Protein AF-A0A7X8MA94-F1 (afdb_monomer_lite)

Structure (mmCIF, N/CA/C/O backbone):
data_AF-A0A7X8MA94-F1
#
_entry.id   AF-A0A7X8MA94-F1
#
loop_
_atom_site.group_PDB
_atom_site.id
_atom_site.type_symbol
_atom_site.label_atom_id
_atom_site.label_alt_id
_atom_site.label_comp_id
_atom_site.label_asym_id
_atom_site.label_entity_id
_atom_site.label_seq_id
_atom_site.pdbx_PDB_ins_code
_atom_site.Cartn_x
_atom_site.Cartn_y
_atom_site.Cartn_z
_atom_site.occupancy
_atom_site.B_iso_or_equiv
_atom_site.auth_seq_id
_atom_site.auth_comp_id
_atom_site.auth_asym_id
_atom_site.auth_atom_id
_atom_site.pdbx_PDB_model_num
ATOM 1 N N . MET A 1 1 ? -29.980 15.692 4.420 1.00 57.69 1 MET A N 1
ATOM 2 C CA . MET A 1 1 ? -30.121 14.420 3.680 1.00 57.69 1 MET A CA 1
ATOM 3 C C . MET A 1 1 ? -29.391 13.350 4.467 1.00 57.69 1 MET A C 1
ATOM 5 O O . MET A 1 1 ? -28.272 13.619 4.882 1.00 57.69 1 MET A O 1
ATOM 9 N N . SER A 1 2 ? -30.021 12.203 4.713 1.00 77.69 2 SER A N 1
ATOM 10 C CA . SER A 1 2 ? -29.388 11.013 5.293 1.00 77.69 2 SER A CA 1
ATOM 11 C C . SER A 1 2 ? -29.385 9.894 4.249 1.00 77.69 2 SER A C 1
ATOM 13 O O . SER A 1 2 ? -30.337 9.773 3.478 1.00 77.69 2 SER A O 1
ATOM 15 N N . PHE A 1 3 ? -28.311 9.104 4.210 1.00 84.31 3 PHE A N 1
ATOM 16 C CA . PHE A 1 3 ? -28.139 7.976 3.290 1.00 84.31 3 PHE A CA 1
ATOM 17 C C . 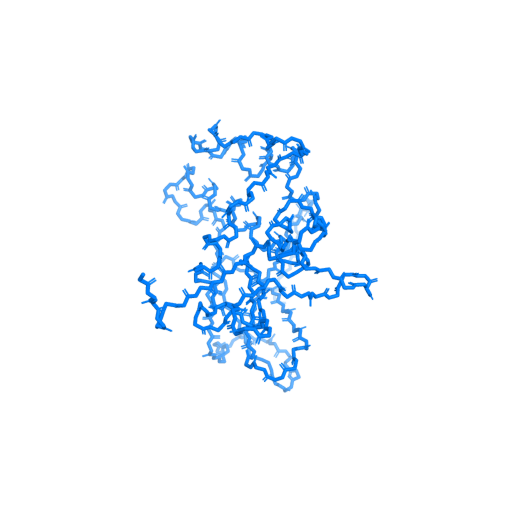PHE A 1 3 ? -27.937 6.694 4.113 1.00 84.31 3 PHE A C 1
ATOM 19 O O . PHE A 1 3 ? -26.799 6.288 4.323 1.00 84.31 3 PHE A O 1
ATOM 26 N N . PRO A 1 4 ? -29.014 6.091 4.646 1.00 77.81 4 PRO A N 1
ATOM 27 C CA . PRO A 1 4 ? -28.909 4.986 5.606 1.00 77.81 4 PRO A CA 1
ATOM 28 C C . PRO A 1 4 ? -28.297 3.709 5.013 1.00 77.81 4 PRO A C 1
ATOM 30 O O . PRO A 1 4 ? -27.685 2.940 5.741 1.00 77.81 4 PRO A O 1
ATOM 33 N N . GLU A 1 5 ? -28.405 3.522 3.697 1.00 83.00 5 GLU A N 1
ATOM 34 C CA . GLU A 1 5 ? -27.824 2.381 2.975 1.00 83.00 5 GLU A CA 1
ATOM 35 C C . GLU A 1 5 ? -26.391 2.651 2.478 1.00 83.00 5 GLU A C 1
ATOM 37 O O . GLU A 1 5 ? -25.783 1.792 1.839 1.00 83.00 5 GLU A O 1
ATOM 42 N N . LEU A 1 6 ? -25.844 3.857 2.701 1.00 82.75 6 LEU A N 1
ATOM 43 C CA . LEU A 1 6 ? -24.497 4.178 2.238 1.00 82.75 6 LEU A CA 1
ATOM 44 C C . LEU A 1 6 ? -23.468 3.464 3.110 1.00 82.75 6 LEU A C 1
ATOM 46 O O . LEU A 1 6 ? -23.237 3.818 4.265 1.00 82.75 6 LEU A O 1
ATOM 50 N N . PHE A 1 7 ? -22.794 2.503 2.498 1.00 79.81 7 PHE A N 1
ATOM 51 C CA . PHE A 1 7 ? -21.607 1.896 3.058 1.00 79.81 7 PHE A CA 1
ATOM 52 C C . PHE A 1 7 ? -20.440 2.890 3.048 1.00 79.81 7 PHE A C 1
ATOM 54 O O . PHE A 1 7 ? -20.063 3.411 1.996 1.00 79.81 7 PHE A O 1
ATOM 61 N N . TYR A 1 8 ? -19.871 3.157 4.223 1.00 84.19 8 TYR A N 1
ATOM 62 C CA . TYR A 1 8 ? -18.790 4.121 4.392 1.00 84.19 8 TYR A CA 1
ATOM 63 C C . TYR A 1 8 ? -17.716 3.584 5.340 1.00 84.19 8 TYR A C 1
ATOM 65 O O . TYR A 1 8 ? -18.006 3.184 6.469 1.00 84.19 8 TYR A O 1
ATOM 73 N N . SER A 1 9 ? -16.472 3.608 4.864 1.00 82.62 9 SER A N 1
ATOM 74 C CA . SER A 1 9 ? -15.265 3.283 5.623 1.00 82.62 9 SER A CA 1
ATOM 75 C C . SER A 1 9 ? -14.364 4.508 5.702 1.00 82.62 9 SER A C 1
ATOM 77 O O . SER A 1 9 ? -14.040 5.107 4.672 1.00 82.62 9 SER A O 1
ATOM 79 N N . TYR A 1 10 ? -13.922 4.853 6.907 1.00 84.94 10 TYR A N 1
ATOM 80 C CA . TYR A 1 10 ? -13.071 6.008 7.150 1.00 84.94 10 TYR A CA 1
ATOM 81 C C . TYR A 1 10 ? -11.739 5.594 7.765 1.00 84.94 10 TYR A C 1
ATOM 83 O O . TYR A 1 10 ? -11.666 5.225 8.935 1.00 84.94 10 TYR A O 1
ATOM 91 N N . ALA A 1 11 ? -10.680 5.694 6.961 1.00 79.31 11 ALA A N 1
ATOM 92 C CA . ALA A 1 11 ? -9.310 5.615 7.444 1.00 79.31 11 ALA A CA 1
ATOM 93 C C . ALA A 1 11 ? -8.868 6.999 7.946 1.00 79.31 11 ALA A C 1
ATOM 95 O O . ALA A 1 11 ? -8.826 7.967 7.185 1.00 79.31 11 ALA A O 1
ATOM 96 N N . GLY A 1 12 ? -8.512 7.094 9.221 1.00 78.94 12 GLY A N 1
ATOM 97 C CA . GLY A 1 12 ? -8.218 8.336 9.930 1.00 78.94 12 GLY A CA 1
ATOM 98 C C . GLY A 1 12 ? -9.301 8.779 10.916 1.00 78.94 12 GLY A C 1
ATOM 99 O O . GLY A 1 12 ? -9.394 9.978 11.190 1.00 78.94 12 GLY A O 1
ATOM 100 N N . SER A 1 13 ? -10.099 7.850 11.451 1.00 72.38 13 SER A N 1
ATOM 101 C CA . SER A 1 13 ? -11.156 8.133 12.444 1.00 72.38 13 SER A CA 1
ATOM 102 C C . SER A 1 13 ? -10.630 8.771 13.730 1.00 72.38 13 SER A C 1
ATOM 104 O O . SER A 1 13 ? -11.304 9.573 14.376 1.00 72.38 13 SER A O 1
ATOM 106 N N . CYS A 1 14 ? -9.392 8.450 14.087 1.00 71.50 14 CYS A N 1
ATOM 107 C CA . CYS A 1 14 ? -8.730 8.967 15.263 1.00 71.50 14 CYS A CA 1
ATOM 108 C C . CYS A 1 14 ? -8.117 10.358 15.011 1.00 71.50 14 CYS A C 1
ATOM 110 O O . CYS A 1 14 ? -7.528 10.651 13.964 1.00 71.50 14 CYS A O 1
ATOM 112 N N . SER A 1 15 ? -8.125 11.204 16.041 1.00 73.38 15 SER A N 1
ATOM 113 C CA . SER A 1 15 ? -7.427 12.500 16.024 1.00 73.38 15 SER A CA 1
ATOM 114 C C . SER A 1 15 ? -5.897 12.370 16.068 1.00 73.38 15 SER A C 1
ATOM 116 O O . SER A 1 15 ? -5.176 13.339 15.819 1.00 73.38 15 SER A O 1
ATOM 118 N N . HIS A 1 16 ? -5.384 11.178 16.386 1.00 76.62 16 HIS A N 1
ATOM 119 C CA . HIS A 1 16 ? -3.962 10.926 16.572 1.00 76.62 16 HIS A CA 1
ATOM 120 C C . HIS A 1 16 ? -3.316 10.340 15.321 1.00 76.62 16 HIS A C 1
ATOM 122 O O . HIS A 1 16 ? -3.708 9.315 14.781 1.00 76.62 16 HIS A O 1
ATOM 128 N N . ARG A 1 17 ? -2.220 10.972 14.905 1.00 74.56 17 ARG A N 1
ATOM 129 C CA . ARG A 1 17 ? -1.398 10.596 13.746 1.00 74.56 17 ARG A CA 1
ATOM 130 C C . ARG A 1 17 ? -0.878 9.152 13.746 1.00 74.56 17 ARG A C 1
ATOM 132 O O . ARG A 1 17 ? -0.424 8.700 12.693 1.00 74.56 17 ARG A O 1
ATOM 139 N N . SER A 1 18 ? -0.838 8.497 14.902 1.00 71.81 18 SER A N 1
ATOM 140 C CA . SER A 1 18 ? -0.394 7.112 15.074 1.00 71.81 18 SER A CA 1
ATOM 141 C C . SER A 1 18 ? -1.442 6.098 14.633 1.00 71.81 18 SER A C 1
ATOM 143 O O . SER A 1 18 ? -1.053 5.063 14.113 1.00 71.81 18 SER A O 1
ATOM 145 N N . CYS A 1 19 ? -2.726 6.432 14.759 1.00 78.81 19 CYS A N 1
ATOM 146 C CA . CYS A 1 19 ? -3.824 5.477 14.634 1.00 78.81 19 CYS A CA 1
ATOM 147 C C . CYS A 1 19 ? -4.536 5.547 13.264 1.00 78.81 19 CYS A C 1
ATOM 149 O O . CYS A 1 19 ? -5.609 4.994 13.076 1.00 78.81 19 CYS A O 1
ATOM 151 N N . GLN A 1 20 ? -3.932 6.231 12.283 1.00 91.12 20 GLN A N 1
ATOM 152 C CA . GLN A 1 20 ? -4.460 6.324 10.919 1.00 91.12 20 GLN A CA 1
ATOM 153 C C . GLN A 1 20 ? -3.832 5.225 10.051 1.00 91.12 20 GLN A C 1
ATOM 155 O O . GLN A 1 20 ? -2.656 5.338 9.672 1.00 91.12 20 GLN A O 1
ATOM 160 N N . SER A 1 21 ? -4.598 4.180 9.729 1.00 93.94 21 SER A N 1
ATOM 161 C CA . SER A 1 21 ? -4.102 2.964 9.067 1.00 93.94 21 SER A CA 1
ATOM 162 C C . SER A 1 21 ? -3.414 3.258 7.738 1.00 93.94 21 SER A C 1
ATOM 164 O O . SER A 1 21 ? -2.332 2.722 7.499 1.00 93.94 21 SER A O 1
ATOM 166 N N . PHE A 1 22 ? -3.950 4.178 6.918 1.00 94.44 22 PHE A N 1
ATOM 167 C CA . PHE A 1 22 ? -3.410 4.538 5.593 1.00 94.44 22 PHE A CA 1
ATOM 168 C C . PHE A 1 22 ? -1.927 4.930 5.629 1.00 94.44 22 PHE A C 1
ATOM 170 O O . PHE A 1 22 ? -1.187 4.773 4.658 1.00 94.44 22 PHE A O 1
ATOM 177 N N . ARG A 1 23 ? -1.449 5.415 6.779 1.00 94.31 23 ARG A N 1
ATOM 178 C CA . ARG A 1 23 ? -0.041 5.760 6.975 1.00 94.31 23 ARG A CA 1
ATOM 179 C C . ARG A 1 23 ? 0.868 4.542 6.990 1.00 94.31 23 ARG A C 1
ATOM 181 O O . ARG A 1 23 ? 2.060 4.703 6.755 1.00 94.31 23 ARG A O 1
ATOM 188 N N . GLY A 1 24 ? 0.329 3.348 7.211 1.00 94.75 24 GLY A N 1
ATOM 189 C CA . GLY A 1 24 ? 0.994 2.067 6.995 1.00 94.75 24 GLY A CA 1
ATOM 190 C C . GLY A 1 24 ? 1.485 1.878 5.567 1.00 94.75 24 GLY A C 1
ATOM 191 O O . GLY A 1 24 ? 2.454 1.151 5.364 1.00 94.75 24 GLY A O 1
ATOM 192 N N . GLN A 1 25 ? 0.935 2.613 4.593 1.00 95.25 25 GLN A N 1
ATOM 193 C CA . GLN A 1 25 ? 1.491 2.656 3.244 1.00 95.25 25 GLN A CA 1
ATOM 194 C C . GLN A 1 25 ? 2.914 3.210 3.226 1.00 95.25 25 GLN A C 1
ATOM 196 O O . GLN A 1 25 ? 3.703 2.770 2.404 1.00 95.25 25 GLN A O 1
ATOM 201 N N . TYR A 1 26 ? 3.297 4.099 4.151 1.00 93.62 26 TYR A N 1
ATOM 202 C CA . TYR A 1 26 ? 4.613 4.754 4.122 1.00 93.62 26 TYR A CA 1
ATOM 203 C C . TYR A 1 26 ? 5.368 4.844 5.451 1.00 93.62 26 TYR A C 1
ATOM 205 O O . TYR A 1 26 ? 6.515 5.291 5.473 1.00 93.62 26 TYR A O 1
ATOM 213 N N . LEU A 1 27 ? 4.770 4.395 6.546 1.00 92.38 27 LEU A N 1
ATOM 214 C CA . LEU A 1 27 ? 5.371 4.267 7.870 1.00 92.38 27 LEU A CA 1
ATOM 215 C C . LEU A 1 27 ? 5.252 2.815 8.339 1.00 92.38 27 LEU A C 1
ATOM 217 O O . LEU A 1 27 ? 4.379 2.087 7.874 1.00 92.38 27 LEU A O 1
ATOM 221 N N . THR A 1 28 ? 6.071 2.433 9.323 1.00 93.69 28 THR A N 1
ATOM 222 C CA . THR A 1 28 ? 6.090 1.094 9.954 1.00 93.69 28 THR A CA 1
ATOM 223 C C . THR A 1 28 ? 6.383 -0.063 8.988 1.00 93.69 28 THR A C 1
ATOM 225 O O . THR A 1 28 ? 6.429 0.109 7.764 1.00 93.69 28 THR A O 1
ATOM 228 N N . GLY A 1 29 ? 6.611 -1.252 9.550 1.00 92.62 29 GLY A N 1
ATOM 229 C CA . GLY A 1 29 ? 7.035 -2.425 8.789 1.00 92.62 29 GLY A CA 1
ATOM 230 C C . GLY A 1 29 ? 8.355 -2.191 8.045 1.00 92.62 29 GLY A C 1
ATOM 231 O O . GLY A 1 29 ? 9.152 -1.317 8.401 1.00 92.62 29 GLY A O 1
ATOM 232 N N . ASP A 1 30 ? 8.579 -2.954 6.977 1.00 94.44 30 ASP A N 1
ATOM 233 C CA . ASP A 1 30 ? 9.812 -2.872 6.191 1.00 94.44 30 ASP A CA 1
ATOM 234 C C . ASP A 1 30 ? 9.830 -1.665 5.236 1.00 94.44 30 ASP A C 1
ATOM 236 O O . ASP A 1 30 ? 9.599 -1.762 4.031 1.00 94.44 30 ASP A O 1
ATOM 240 N N . THR A 1 31 ? 10.143 -0.489 5.769 1.00 94.50 31 THR A N 1
ATOM 241 C CA . THR A 1 31 ? 10.244 0.741 4.965 1.00 94.50 31 THR A CA 1
ATO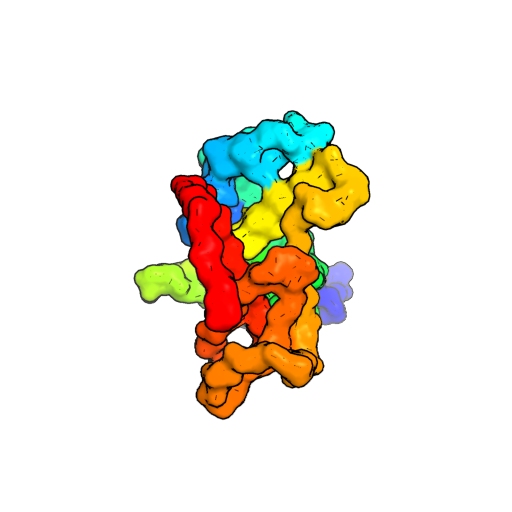M 242 C C . THR A 1 31 ? 11.400 0.744 3.951 1.00 94.50 31 THR A C 1
ATOM 244 O O . THR A 1 31 ? 11.487 1.672 3.140 1.00 94.50 31 THR A O 1
ATOM 247 N N . SER A 1 32 ? 12.273 -0.274 3.935 1.00 95.75 32 SER A N 1
ATOM 248 C CA . SER A 1 32 ? 13.338 -0.370 2.931 1.00 95.75 32 SER A CA 1
ATOM 249 C C . SER A 1 32 ? 12.780 -0.596 1.520 1.00 95.75 32 SER A C 1
ATOM 251 O O . SER A 1 32 ? 13.342 -0.064 0.562 1.00 95.75 32 SER A O 1
ATOM 253 N N . LEU A 1 33 ? 11.615 -1.246 1.405 1.00 95.69 33 LEU A N 1
ATOM 254 C CA . LEU A 1 33 ? 10.923 -1.566 0.146 1.00 95.69 33 LEU A CA 1
ATOM 255 C C . LEU A 1 33 ? 10.180 -0.391 -0.498 1.00 95.69 33 LEU A C 1
ATOM 257 O O . LEU A 1 33 ? 9.369 -0.570 -1.395 1.00 95.69 33 LEU A O 1
ATOM 261 N N . GLN A 1 34 ? 10.405 0.822 -0.016 1.00 93.88 34 GLN A N 1
ATOM 262 C CA . GLN A 1 34 ? 9.801 2.031 -0.575 1.00 93.88 34 GLN A CA 1
ATOM 263 C C . GLN A 1 34 ? 10.730 3.239 -0.485 1.00 93.88 34 GLN A C 1
ATOM 265 O O . GLN A 1 34 ? 10.324 4.352 -0.814 1.00 93.88 34 GLN A O 1
ATOM 270 N N . ASN A 1 35 ? 11.959 3.049 0.006 1.00 95.44 35 ASN A N 1
ATOM 271 C CA . ASN A 1 35 ? 12.908 4.140 0.146 1.00 95.44 35 ASN A CA 1
ATOM 272 C C . ASN A 1 35 ? 13.405 4.613 -1.231 1.00 95.44 35 ASN A C 1
ATOM 274 O O . ASN A 1 35 ? 13.183 3.963 -2.251 1.00 95.44 35 ASN A O 1
ATOM 278 N N . ARG A 1 36 ? 14.127 5.739 -1.281 1.00 95.75 36 ARG A N 1
ATOM 279 C CA . ARG A 1 36 ? 14.646 6.290 -2.550 1.00 95.75 36 ARG A CA 1
ATOM 280 C C . ARG A 1 36 ? 15.438 5.284 -3.379 1.00 95.75 36 ARG A C 1
ATOM 282 O O . ARG A 1 36 ? 15.350 5.329 -4.599 1.00 95.75 36 ARG A O 1
ATOM 289 N N . HIS A 1 37 ? 16.231 4.429 -2.732 1.00 96.75 37 HIS A N 1
ATOM 290 C CA . HIS A 1 37 ? 17.040 3.436 -3.430 1.00 96.75 37 HIS A CA 1
ATOM 291 C C . HIS A 1 37 ? 16.149 2.373 -4.075 1.00 96.75 37 HIS A C 1
ATOM 293 O O . HIS A 1 37 ? 16.295 2.095 -5.262 1.00 96.75 37 HIS A O 1
ATOM 299 N N . TRP A 1 38 ? 15.189 1.834 -3.320 1.00 96.75 38 TRP A N 1
ATOM 300 C CA . TRP A 1 38 ? 14.248 0.845 -3.831 1.00 96.75 38 TRP A CA 1
ATOM 301 C C . TRP A 1 38 ? 13.376 1.421 -4.952 1.00 96.75 38 TRP A C 1
ATOM 303 O O . TRP A 1 38 ? 13.263 0.797 -6.001 1.00 96.75 38 TRP A O 1
ATOM 313 N N . ILE A 1 39 ? 12.841 2.636 -4.788 1.00 96.81 39 ILE A N 1
ATOM 314 C CA . ILE A 1 39 ? 12.014 3.302 -5.809 1.00 96.81 39 ILE A CA 1
ATOM 315 C C . ILE A 1 39 ? 12.825 3.602 -7.072 1.00 96.81 39 ILE A C 1
ATOM 317 O O . ILE A 1 39 ? 12.344 3.385 -8.185 1.00 96.81 39 ILE A O 1
ATOM 321 N N . ASP A 1 40 ? 14.071 4.066 -6.930 1.00 96.69 40 ASP A N 1
ATOM 322 C CA . ASP A 1 40 ? 14.948 4.275 -8.081 1.00 96.69 40 ASP A CA 1
ATOM 323 C C . ASP A 1 40 ? 15.196 2.962 -8.836 1.00 96.69 40 ASP A C 1
ATOM 325 O O . ASP A 1 40 ? 15.142 2.968 -10.063 1.00 96.69 40 ASP A O 1
ATOM 329 N N . ALA A 1 41 ? 15.449 1.861 -8.125 1.00 96.75 41 ALA A N 1
ATOM 330 C CA . ALA A 1 41 ? 15.805 0.576 -8.722 1.00 96.75 41 ALA A CA 1
ATOM 331 C C . ALA A 1 41 ? 14.612 -0.198 -9.312 1.00 96.75 41 ALA A C 1
ATOM 333 O O . ALA A 1 41 ? 14.773 -0.855 -10.337 1.00 96.75 41 ALA A O 1
ATOM 334 N N . ASN A 1 42 ? 13.433 -0.122 -8.688 1.00 96.25 42 ASN A N 1
ATOM 335 C CA . ASN A 1 42 ? 12.306 -1.020 -8.978 1.00 96.25 42 ASN A CA 1
ATOM 336 C C . ASN A 1 42 ? 11.097 -0.330 -9.620 1.00 96.25 42 ASN A C 1
ATOM 338 O O . ASN A 1 42 ? 10.197 -1.009 -10.094 1.00 96.25 42 ASN A O 1
ATOM 342 N N . VAL A 1 43 ? 11.054 1.005 -9.624 1.00 96.19 43 VAL A N 1
ATOM 343 C CA . VAL A 1 43 ? 9.911 1.757 -10.170 1.00 96.19 43 VAL A CA 1
ATOM 344 C C . VAL A 1 43 ? 10.352 2.800 -11.182 1.00 96.19 43 VAL A C 1
ATOM 346 O O . VAL A 1 43 ? 9.677 2.996 -12.184 1.00 96.19 43 VAL A O 1
ATOM 349 N N . ARG A 1 44 ? 11.462 3.509 -10.940 1.00 95.31 44 ARG A N 1
ATOM 350 C CA . ARG A 1 44 ? 11.825 4.673 -11.760 1.00 95.31 44 ARG A CA 1
ATOM 351 C C . ARG A 1 44 ? 12.813 4.369 -12.875 1.00 95.31 44 ARG A C 1
ATOM 353 O O . ARG A 1 44 ? 12.527 4.598 -14.051 1.00 95.31 44 ARG A O 1
ATOM 360 N N . LYS A 1 45 ? 14.031 3.959 -12.519 1.00 95.38 45 LYS A N 1
ATOM 361 C CA . LYS A 1 45 ? 15.139 3.890 -13.477 1.00 95.38 45 LYS A CA 1
ATOM 362 C C . LYS A 1 45 ? 15.010 2.630 -14.309 1.00 95.38 45 LYS A C 1
ATOM 364 O O . LYS A 1 45 ? 14.978 1.536 -13.768 1.00 95.38 45 LYS A O 1
ATOM 369 N N . ASN A 1 46 ? 15.018 2.808 -15.626 1.00 93.19 46 ASN A N 1
ATOM 370 C CA . ASN A 1 46 ? 14.868 1.734 -16.603 1.00 93.19 46 ASN A CA 1
ATOM 371 C C . ASN A 1 46 ? 13.492 1.051 -16.579 1.00 93.19 46 ASN A C 1
ATOM 373 O O . ASN A 1 46 ? 13.392 -0.057 -17.064 1.00 93.19 46 ASN A O 1
ATOM 377 N N . HIS A 1 47 ? 12.432 1.709 -16.103 1.00 93.19 47 HIS A N 1
ATOM 378 C CA . HIS A 1 47 ? 11.081 1.134 -15.962 1.00 93.19 47 HIS A CA 1
ATOM 379 C C . HIS A 1 47 ? 10.045 1.781 -16.899 1.00 93.19 47 HIS A C 1
ATOM 381 O O . HIS A 1 47 ? 8.904 2.065 -16.537 1.00 93.19 47 HIS A O 1
ATOM 387 N N . GLY A 1 48 ? 10.473 2.071 -18.130 1.00 89.19 48 GLY A N 1
ATOM 388 C CA . GLY A 1 48 ? 9.632 2.687 -19.160 1.00 89.19 48 GLY A CA 1
ATOM 389 C C . GLY A 1 48 ? 9.286 4.157 -18.891 1.00 89.19 48 GLY A C 1
ATOM 390 O O . GLY A 1 48 ? 9.823 4.801 -17.986 1.00 89.19 48 GLY A O 1
ATOM 391 N N . LEU A 1 49 ? 8.386 4.708 -19.712 1.00 92.25 49 LEU A N 1
ATOM 392 C CA . LEU A 1 49 ? 7.984 6.120 -19.628 1.00 92.25 49 LEU A CA 1
ATOM 393 C C . LEU A 1 49 ? 7.261 6.441 -18.317 1.00 92.25 49 LEU A C 1
ATOM 395 O O . LEU A 1 49 ? 7.485 7.503 -17.741 1.00 92.25 49 LEU A O 1
ATOM 399 N N . LEU A 1 50 ? 6.439 5.513 -17.819 1.00 92.69 50 LEU A N 1
ATOM 400 C CA . LEU A 1 50 ? 5.737 5.701 -16.553 1.00 92.69 50 LEU A CA 1
ATOM 401 C C . LEU A 1 50 ? 6.728 5.793 -15.383 1.00 92.69 50 LEU A C 1
ATOM 403 O O . LEU A 1 50 ? 6.603 6.686 -14.548 1.00 92.69 50 LEU A O 1
ATOM 407 N N . GLY A 1 51 ? 7.773 4.957 -15.373 1.00 93.56 51 GLY A N 1
ATOM 408 C CA . GLY A 1 51 ? 8.810 5.005 -14.341 1.00 93.56 51 GLY A CA 1
ATOM 409 C C . GLY A 1 51 ? 9.576 6.327 -14.323 1.00 93.56 51 GLY A C 1
ATOM 410 O O . GLY A 1 51 ? 9.889 6.855 -13.254 1.00 93.56 51 GLY A O 1
ATOM 411 N N . ALA A 1 52 ? 9.809 6.932 -15.490 1.00 93.75 52 ALA A N 1
ATOM 412 C CA . ALA A 1 52 ? 10.445 8.247 -15.576 1.00 93.75 52 ALA A CA 1
ATOM 413 C C . ALA A 1 52 ? 9.616 9.360 -14.897 1.00 93.75 52 ALA A C 1
ATOM 415 O O . ALA A 1 52 ? 10.197 10.311 -14.359 1.00 93.75 52 ALA A O 1
ATOM 416 N N . LEU A 1 53 ? 8.285 9.219 -14.880 1.00 94.06 53 LEU A N 1
ATOM 417 C CA . LEU A 1 53 ? 7.344 10.171 -14.281 1.00 94.06 53 LEU A CA 1
ATOM 418 C C . LEU A 1 53 ? 7.073 9.907 -12.791 1.00 94.06 53 LEU A C 1
ATOM 420 O O . LEU A 1 53 ? 6.824 10.857 -12.047 1.00 94.06 53 LEU A O 1
ATOM 424 N N . SER A 1 54 ? 7.150 8.654 -12.333 1.00 92.00 54 SER A N 1
ATOM 425 C CA . SER A 1 54 ? 6.871 8.280 -10.937 1.00 92.00 54 SER A CA 1
ATOM 426 C C . SER A 1 54 ? 7.766 9.040 -9.961 1.00 92.00 54 SER A C 1
ATOM 428 O O . SER A 1 54 ? 8.977 8.899 -10.068 1.00 92.00 54 SER A O 1
ATOM 430 N N . PRO A 1 55 ? 7.261 9.811 -8.982 1.00 91.12 55 PRO A N 1
ATOM 431 C CA . PRO A 1 55 ? 8.078 10.681 -8.134 1.00 91.12 55 PRO A CA 1
ATOM 432 C C . PRO A 1 55 ? 9.094 9.903 -7.292 1.00 91.12 55 PRO A C 1
ATOM 434 O O . PRO A 1 55 ? 8.830 8.812 -6.799 1.00 91.12 55 PRO A O 1
ATOM 437 N N . ARG A 1 56 ? 10.279 10.489 -7.089 1.00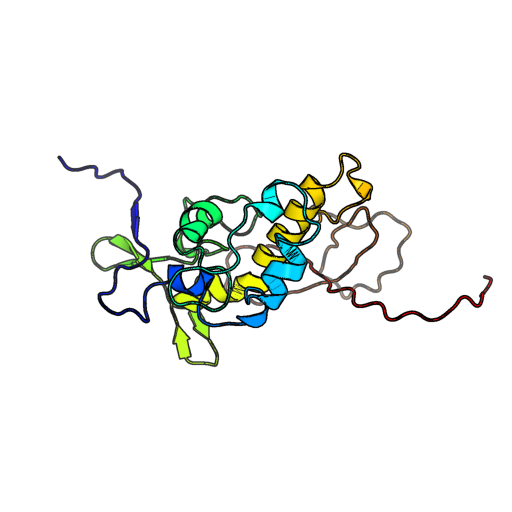 91.88 56 ARG A N 1
ATOM 438 C CA . ARG A 1 56 ? 11.320 9.879 -6.244 1.00 91.88 56 ARG A CA 1
ATOM 439 C C . ARG A 1 56 ? 11.010 10.011 -4.752 1.00 91.88 56 ARG A C 1
ATOM 441 O O . ARG A 1 56 ? 11.445 9.180 -3.964 1.00 91.88 56 ARG A O 1
ATOM 448 N N . ASN A 1 57 ? 10.313 11.083 -4.374 1.00 92.06 57 ASN A N 1
ATOM 449 C CA . ASN A 1 57 ? 9.995 11.421 -2.994 1.00 92.06 57 ASN A CA 1
ATOM 450 C C . ASN A 1 57 ? 8.555 11.904 -2.863 1.00 92.06 57 ASN A C 1
ATOM 452 O O . ASN A 1 57 ? 8.098 12.707 -3.676 1.00 92.06 57 ASN A O 1
ATOM 456 N N . GLY A 1 58 ? 7.888 11.483 -1.794 1.00 88.38 58 GLY A N 1
ATOM 457 C CA . GLY A 1 58 ? 6.718 12.161 -1.260 1.00 88.38 58 GLY A CA 1
ATOM 458 C C . GLY A 1 58 ? 7.103 13.220 -0.224 1.00 88.38 58 GLY A C 1
ATOM 459 O O . GLY A 1 58 ? 8.214 13.232 0.310 1.00 88.38 58 GLY A O 1
ATOM 460 N N . ASN A 1 59 ? 6.166 14.117 0.083 1.00 88.50 59 ASN A N 1
ATOM 461 C CA . ASN A 1 59 ? 6.392 15.185 1.053 1.00 88.50 59 ASN A CA 1
ATOM 462 C C . ASN A 1 59 ? 6.735 14.622 2.448 1.00 88.50 59 ASN A C 1
ATOM 464 O O . ASN A 1 59 ? 5.929 13.900 3.042 1.00 88.50 59 ASN A O 1
ATOM 468 N N . GLY A 1 60 ? 7.914 14.983 2.964 1.00 86.12 60 GLY A N 1
ATOM 469 C CA . GLY A 1 60 ? 8.374 14.623 4.307 1.00 86.12 60 GLY A CA 1
ATOM 470 C C . GLY A 1 60 ? 8.768 13.155 4.503 1.00 86.12 60 GLY A C 1
ATOM 471 O O . GLY A 1 60 ? 8.873 12.725 5.648 1.00 86.12 60 GLY A O 1
ATOM 472 N N . VAL A 1 61 ? 8.973 12.380 3.429 1.00 88.12 61 VAL A N 1
ATOM 473 C CA . VAL A 1 61 ? 9.346 10.956 3.518 1.00 88.12 61 VAL A CA 1
ATOM 474 C C . VAL A 1 61 ? 10.556 10.610 2.640 1.00 88.12 61 VAL A C 1
ATOM 476 O O . VAL A 1 61 ? 10.845 11.265 1.636 1.00 88.12 61 VAL A O 1
ATOM 479 N N . ASN A 1 62 ? 11.305 9.579 3.037 1.00 91.06 62 ASN A N 1
ATOM 480 C CA . ASN A 1 62 ? 12.390 9.013 2.239 1.00 91.06 62 ASN A CA 1
ATOM 481 C C . ASN A 1 62 ? 11.806 7.984 1.264 1.00 91.06 62 ASN A C 1
ATOM 483 O O . ASN A 1 62 ? 11.620 6.841 1.662 1.00 91.06 62 ASN A O 1
ATOM 487 N N . GLY A 1 63 ? 11.536 8.386 0.018 1.00 92.50 63 GLY A N 1
ATOM 488 C CA . GLY A 1 63 ? 10.887 7.539 -0.987 1.00 92.50 63 GLY A CA 1
ATOM 489 C C . GLY A 1 63 ? 9.427 7.917 -1.236 1.00 92.50 63 GLY A C 1
ATOM 490 O O . GLY A 1 63 ? 9.047 9.063 -0.993 1.00 92.50 63 GLY A O 1
ATOM 491 N N . MET A 1 64 ? 8.606 7.005 -1.757 1.00 90.56 64 MET A N 1
ATOM 492 C CA . MET A 1 64 ? 7.217 7.332 -2.108 1.00 90.56 64 MET A CA 1
ATOM 493 C C . MET A 1 64 ? 6.307 7.346 -0.869 1.00 90.56 64 MET A C 1
ATOM 495 O O . MET A 1 64 ? 6.533 6.603 0.080 1.00 90.56 64 MET A O 1
ATOM 499 N N . LYS A 1 65 ? 5.308 8.242 -0.850 1.00 91.31 65 LYS A N 1
ATOM 500 C CA . LYS A 1 65 ? 4.359 8.364 0.272 1.00 91.31 65 LYS A CA 1
ATOM 501 C C . LYS A 1 65 ? 3.050 7.622 0.023 1.00 91.31 65 LYS A C 1
ATOM 503 O O . LYS A 1 65 ? 2.580 6.943 0.915 1.00 91.31 65 LYS A O 1
ATOM 508 N N . GLU A 1 66 ? 2.441 7.799 -1.150 1.00 92.94 66 GLU A N 1
ATOM 509 C CA . GLU A 1 66 ? 1.263 7.014 -1.562 1.00 92.94 66 GLU A CA 1
ATOM 510 C C . GLU A 1 66 ? 0.093 7.008 -0.554 1.00 92.94 66 GLU A C 1
ATOM 512 O O . GLU A 1 66 ? -0.635 6.035 -0.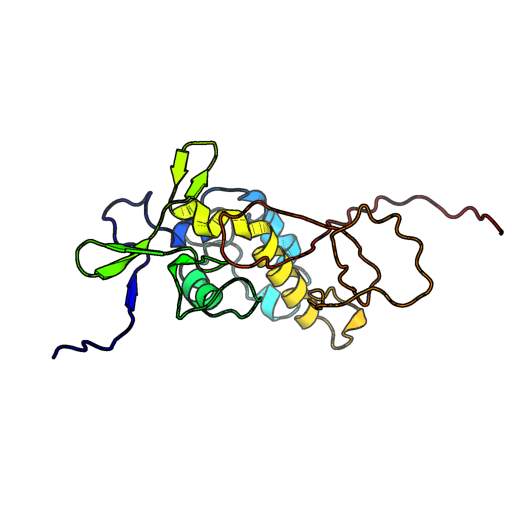450 1.00 92.94 66 GLU A O 1
ATOM 517 N N . GLY A 1 67 ? -0.117 8.092 0.204 1.00 92.94 67 GLY A N 1
ATOM 518 C CA . GLY A 1 67 ? -1.083 8.106 1.316 1.00 92.94 67 GLY A CA 1
ATOM 519 C C . GLY A 1 67 ? -2.529 7.758 0.934 1.00 92.94 67 GLY A C 1
ATOM 520 O O . GLY A 1 67 ? -3.243 7.226 1.775 1.00 92.94 67 GLY A O 1
ATOM 521 N N . ASP A 1 68 ? -2.920 8.006 -0.318 1.00 94.44 68 ASP A N 1
ATOM 522 C CA . ASP A 1 68 ? -4.258 7.708 -0.851 1.00 94.44 68 ASP A CA 1
ATOM 523 C C . ASP A 1 68 ? -4.334 6.339 -1.556 1.00 94.44 68 ASP A C 1
ATOM 525 O O . ASP A 1 68 ? -5.418 5.824 -1.825 1.00 94.44 68 ASP A O 1
ATOM 529 N N . THR A 1 69 ? -3.190 5.711 -1.847 1.00 96.12 69 THR A N 1
ATOM 530 C CA . THR A 1 69 ? -3.116 4.416 -2.542 1.00 96.12 69 THR A CA 1
ATOM 531 C C . THR A 1 69 ? -3.901 3.302 -1.834 1.00 96.12 69 THR A C 1
ATOM 533 O O . THR A 1 69 ? -4.544 2.524 -2.544 1.00 96.12 69 THR A O 1
ATOM 536 N N . PRO A 1 70 ? -3.964 3.222 -0.486 1.00 96.19 70 PRO A N 1
ATOM 537 C CA . PRO A 1 70 ? -4.806 2.242 0.199 1.00 96.19 70 PRO A CA 1
ATOM 538 C C . PRO A 1 70 ? -6.282 2.266 -0.214 1.00 96.19 70 PRO A C 1
ATOM 540 O O . PRO A 1 70 ? -6.900 1.208 -0.247 1.00 96.19 70 PRO A O 1
ATOM 543 N N . SER A 1 71 ? -6.842 3.416 -0.610 1.00 94.38 71 SER A N 1
ATOM 544 C CA . SER A 1 71 ? -8.230 3.495 -1.090 1.00 94.38 71 SER A CA 1
ATOM 545 C C . SER A 1 71 ? -8.446 2.712 -2.389 1.00 94.38 71 SER A C 1
ATOM 547 O O . SER A 1 71 ? -9.496 2.104 -2.574 1.00 94.38 71 SER A O 1
ATOM 549 N N . PHE A 1 72 ? -7.445 2.680 -3.274 1.00 95.75 72 PHE A N 1
ATOM 550 C CA . PHE A 1 72 ? -7.472 1.826 -4.463 1.00 95.75 72 PHE A CA 1
ATOM 551 C C . PHE A 1 72 ? -7.163 0.367 -4.112 1.00 95.75 72 PHE A C 1
ATOM 553 O O . PHE A 1 72 ? -7.853 -0.538 -4.576 1.00 95.75 72 PHE A O 1
ATOM 560 N N . LEU A 1 73 ? -6.158 0.127 -3.261 1.00 95.81 73 LEU A N 1
ATOM 561 C CA . LEU A 1 73 ? -5.785 -1.231 -2.852 1.00 95.81 73 LEU A CA 1
ATOM 562 C C . LEU A 1 73 ? -6.896 -1.945 -2.071 1.00 95.81 73 LEU A C 1
ATOM 564 O O . LEU A 1 73 ? -6.930 -3.172 -2.063 1.00 95.81 73 LEU A O 1
ATOM 568 N N . PHE A 1 74 ? -7.816 -1.196 -1.461 1.00 94.44 74 PHE A N 1
ATOM 569 C CA . PHE A 1 74 ? -8.999 -1.728 -0.789 1.00 94.44 74 PHE A CA 1
ATOM 570 C C . PHE A 1 74 ? -9.952 -2.460 -1.747 1.00 94.44 74 PHE A C 1
ATOM 572 O O . PHE A 1 74 ? -10.557 -3.466 -1.395 1.00 94.44 74 PHE A O 1
ATOM 579 N N . VAL A 1 75 ? -10.063 -1.992 -2.991 1.00 93.69 75 VAL A N 1
ATOM 580 C CA . VAL A 1 75 ? -10.913 -2.620 -4.019 1.00 93.69 75 VAL A CA 1
ATOM 581 C C . VAL A 1 75 ? -10.109 -3.448 -5.021 1.00 93.69 75 VAL A C 1
ATOM 583 O O . VAL A 1 75 ? -10.660 -3.982 -5.986 1.00 93.69 75 VAL A O 1
ATOM 586 N N . TYR A 1 76 ? -8.796 -3.557 -4.817 1.00 93.25 76 TYR A N 1
ATOM 587 C CA . TYR A 1 76 ? -7.921 -4.292 -5.710 1.00 93.25 76 TYR A CA 1
ATOM 588 C C . TYR A 1 76 ? -8.101 -5.805 -5.523 1.00 93.25 76 TYR A C 1
ATOM 590 O O . TYR A 1 76 ? -7.798 -6.366 -4.470 1.00 93.25 76 TYR A O 1
ATOM 598 N N . ASN A 1 77 ? -8.594 -6.479 -6.566 1.00 89.19 77 ASN A N 1
ATOM 599 C CA . ASN A 1 77 ? -8.913 -7.901 -6.503 1.00 89.19 77 ASN A CA 1
ATOM 600 C C . ASN A 1 77 ? -7.656 -8.778 -6.620 1.00 89.19 77 ASN A C 1
ATOM 602 O O . ASN A 1 77 ? -7.279 -9.220 -7.706 1.00 89.19 77 ASN A O 1
ATOM 606 N N . ASN A 1 78 ? -7.037 -9.050 -5.475 1.00 87.81 78 ASN A N 1
ATOM 607 C CA . ASN A 1 78 ? -5.944 -10.011 -5.308 1.00 87.81 78 ASN A CA 1
ATOM 608 C C . ASN A 1 78 ? -6.379 -11.290 -4.562 1.00 87.81 78 ASN A C 1
ATOM 610 O O . ASN A 1 78 ? -5.535 -12.095 -4.173 1.00 87.81 78 ASN A O 1
ATOM 614 N N . GLY A 1 79 ? -7.687 -11.464 -4.336 1.00 86.88 79 GLY A N 1
ATOM 615 C CA . GLY A 1 79 ? -8.258 -12.602 -3.612 1.00 86.88 79 GLY A CA 1
ATOM 616 C C . GLY A 1 79 ? -8.110 -12.568 -2.085 1.00 86.88 79 GLY A C 1
ATOM 617 O O . GLY A 1 79 ? -8.510 -13.537 -1.444 1.00 86.88 79 GLY A O 1
ATOM 618 N N . LEU A 1 80 ? -7.555 -11.499 -1.498 1.00 86.88 80 LEU A N 1
ATOM 619 C CA . LEU A 1 80 ? -7.415 -11.353 -0.040 1.00 86.88 80 LEU A CA 1
ATOM 620 C C . LEU A 1 80 ? -8.558 -10.556 0.600 1.00 86.88 80 LEU A C 1
ATOM 622 O O . LEU A 1 80 ? -8.908 -10.816 1.744 1.00 86.88 80 LEU A O 1
ATOM 626 N N . MET A 1 81 ? -9.125 -9.592 -0.127 1.00 86.00 81 MET A N 1
ATOM 627 C CA . MET A 1 81 ? -10.086 -8.624 0.402 1.00 86.00 81 MET A CA 1
ATOM 628 C C . MET A 1 81 ? -11.452 -8.748 -0.271 1.00 86.00 81 MET A C 1
ATOM 630 O O . MET A 1 81 ? -11.540 -8.968 -1.480 1.00 86.00 81 MET A O 1
ATOM 634 N N . ASN A 1 82 ? -12.511 -8.545 0.513 1.00 90.12 82 ASN A N 1
ATOM 635 C CA . ASN A 1 82 ? -13.858 -8.296 0.019 1.00 90.12 82 ASN A CA 1
ATOM 636 C C . ASN A 1 82 ? -14.309 -6.904 0.506 1.00 90.12 82 ASN A C 1
ATOM 638 O O . ASN A 1 82 ? -14.433 -6.723 1.716 1.00 90.12 82 ASN A O 1
ATOM 642 N N . PRO A 1 83 ? -14.566 -5.932 -0.390 1.00 88.31 83 PRO A N 1
ATOM 643 C CA . PRO A 1 83 ? -15.036 -4.601 -0.003 1.00 88.31 83 PRO A CA 1
ATOM 644 C C . PRO A 1 83 ? -16.342 -4.591 0.804 1.00 88.31 83 PRO A C 1
ATOM 646 O O . PRO A 1 83 ? -16.553 -3.657 1.568 1.00 88.31 83 PRO A O 1
ATOM 649 N N . GLU A 1 84 ? -17.192 -5.617 0.673 1.00 90.62 84 GLU A N 1
ATOM 650 C CA . GLU A 1 84 ? -18.414 -5.781 1.482 1.00 90.62 84 GLU A CA 1
ATOM 651 C C . GLU A 1 84 ? -18.123 -6.262 2.917 1.00 90.62 84 GLU A C 1
ATOM 653 O O . GLU A 1 84 ? -18.989 -6.169 3.786 1.00 90.62 84 GLU A O 1
ATOM 658 N N . HIS A 1 85 ? -16.893 -6.721 3.179 1.00 92.50 85 HIS A N 1
ATOM 659 C CA . HIS A 1 85 ? -16.399 -7.182 4.480 1.00 92.50 85 HIS A CA 1
ATOM 660 C C . HIS A 1 85 ? -15.056 -6.513 4.859 1.00 92.50 85 HIS A C 1
ATOM 662 O O . HIS A 1 85 ? -14.003 -7.165 4.850 1.00 92.50 85 HIS A O 1
ATOM 668 N N . PRO A 1 86 ? -15.046 -5.208 5.208 1.00 94.00 86 PRO A N 1
ATOM 669 C CA . PRO A 1 86 ? -13.837 -4.461 5.585 1.00 94.00 86 PRO A CA 1
ATOM 670 C C . PRO A 1 86 ? -13.058 -5.064 6.756 1.00 94.00 86 PRO A C 1
ATOM 672 O O . PRO A 1 86 ? -11.860 -4.809 6.915 1.00 94.00 86 PRO A O 1
ATOM 675 N N . GLU A 1 87 ? -13.738 -5.851 7.586 1.00 94.44 87 GLU A N 1
ATOM 676 C CA . GLU A 1 87 ? -13.178 -6.529 8.745 1.00 94.44 87 GLU A CA 1
ATOM 677 C C . GLU A 1 87 ? -12.237 -7.683 8.395 1.00 94.44 87 GLU A C 1
ATOM 679 O O . GLU A 1 87 ? -11.454 -8.096 9.250 1.00 94.44 87 GLU A O 1
ATOM 684 N N . TRP A 1 88 ? -12.250 -8.180 7.154 1.00 94.06 88 TRP A N 1
ATOM 685 C CA . TRP A 1 88 ? -11.335 -9.247 6.722 1.00 94.06 88 TRP A CA 1
ATOM 686 C C . TRP A 1 88 ? -9.909 -8.736 6.510 1.00 94.06 88 TRP A C 1
ATOM 688 O O . TRP A 1 88 ? -8.940 -9.448 6.776 1.00 94.06 88 TRP A O 1
ATOM 698 N N . GLY A 1 89 ? -9.768 -7.475 6.102 1.00 94.06 89 GLY A N 1
ATOM 699 C CA . GLY A 1 89 ? -8.470 -6.868 5.846 1.00 94.06 89 GLY A CA 1
ATOM 700 C C . GLY A 1 89 ? -7.831 -7.296 4.523 1.00 94.06 89 GLY A C 1
ATOM 701 O O . GLY A 1 89 ? -8.305 -8.168 3.802 1.00 94.06 89 GLY A O 1
ATOM 702 N N . GLY A 1 90 ? -6.758 -6.601 4.161 1.00 95.62 90 GLY A N 1
ATOM 703 C CA . GLY A 1 90 ? -6.116 -6.726 2.859 1.00 95.62 90 GLY A CA 1
ATOM 704 C C . GLY A 1 90 ? -5.153 -5.574 2.618 1.00 95.62 90 GLY A C 1
ATOM 705 O O . GLY A 1 90 ? -4.753 -4.880 3.552 1.00 95.62 90 GLY A O 1
ATOM 706 N N . TRP A 1 91 ? -4.775 -5.347 1.361 1.00 96.75 91 TRP A N 1
ATOM 707 C CA . TRP A 1 91 ? -3.769 -4.331 1.028 1.00 96.75 91 TRP A CA 1
ATOM 708 C C . TRP A 1 91 ? -4.244 -2.895 1.292 1.00 96.75 91 TRP A C 1
ATOM 710 O O . TRP A 1 91 ? -3.417 -2.016 1.511 1.00 96.75 91 TRP A O 1
ATOM 720 N N . GLY A 1 92 ? -5.560 -2.667 1.318 1.00 96.00 92 GLY A N 1
ATOM 721 C CA . GLY A 1 92 ? -6.168 -1.394 1.716 1.00 96.00 92 GLY A CA 1
ATOM 722 C C . GLY A 1 92 ? -6.358 -1.205 3.225 1.00 96.00 92 GLY A C 1
ATOM 723 O O . GLY A 1 92 ? -6.874 -0.169 3.630 1.00 96.00 92 GLY A O 1
ATOM 724 N N . GLY A 1 93 ? -5.947 -2.172 4.053 1.00 95.38 93 GLY A N 1
ATOM 725 C CA . GLY A 1 93 ? -6.102 -2.136 5.510 1.00 95.38 93 GLY A CA 1
ATOM 726 C C . GLY A 1 93 ? -7.290 -2.943 6.014 1.00 95.38 93 GLY A C 1
ATOM 727 O O . GLY A 1 93 ? -7.993 -3.579 5.239 1.00 95.38 93 GLY A O 1
ATOM 728 N N . ARG A 1 94 ? -7.482 -2.964 7.332 1.00 95.56 94 ARG A N 1
ATOM 729 C CA . ARG A 1 94 ? -8.582 -3.668 8.002 1.00 95.56 94 ARG A CA 1
ATOM 730 C C . ARG A 1 94 ? -9.364 -2.666 8.833 1.00 95.56 94 ARG A C 1
ATOM 732 O O . ARG A 1 94 ? -8.762 -1.806 9.475 1.00 95.56 94 ARG A O 1
ATOM 739 N N . PHE A 1 95 ? -10.681 -2.802 8.828 1.00 95.19 95 PHE A N 1
ATOM 740 C CA . PHE A 1 95 ? -11.575 -1.887 9.523 1.00 95.19 95 PHE A CA 1
ATOM 741 C C . PHE A 1 95 ? -12.457 -2.634 10.515 1.00 95.19 95 PHE A C 1
ATOM 743 O O . PHE A 1 95 ? -12.695 -3.831 10.389 1.00 95.19 95 PHE A O 1
ATOM 750 N N . GLU A 1 96 ? -12.960 -1.922 11.506 1.00 93.88 96 GLU A N 1
ATOM 751 C CA . GLU A 1 96 ? -13.918 -2.433 12.480 1.00 93.88 96 GLU A CA 1
ATOM 752 C C . GLU A 1 96 ? -15.025 -1.410 12.694 1.00 93.88 96 GLU A C 1
ATOM 754 O O . GLU A 1 96 ? -14.862 -0.236 12.367 1.00 93.88 96 GLU A O 1
ATOM 759 N N . LYS A 1 97 ? -16.181 -1.851 13.190 1.00 92.00 97 LYS A N 1
ATOM 760 C CA . LYS A 1 97 ? -17.287 -0.934 13.466 1.00 92.00 97 LYS A CA 1
ATOM 761 C C . LYS A 1 97 ? -17.050 -0.206 14.783 1.00 92.00 97 LYS A C 1
ATOM 763 O O . LYS A 1 97 ? -16.773 -0.845 15.797 1.00 92.00 97 LYS A O 1
ATOM 768 N N . ASP A 1 98 ? -17.211 1.111 14.773 1.00 87.75 98 ASP A N 1
ATOM 769 C CA . ASP A 1 98 ? -17.267 1.907 15.994 1.00 87.75 98 ASP A CA 1
ATOM 770 C C . ASP A 1 98 ? -18.625 1.755 16.715 1.00 87.75 98 ASP A C 1
ATOM 772 O O . ASP A 1 98 ? -19.485 0.952 16.340 1.00 87.75 98 ASP A O 1
ATOM 776 N N . ARG A 1 99 ? -18.831 2.539 17.781 1.00 87.75 99 ARG A N 1
ATOM 777 C CA . ARG A 1 99 ? -20.078 2.521 18.570 1.00 87.75 99 ARG A CA 1
ATOM 778 C C . ARG A 1 99 ? -21.305 2.995 17.788 1.00 87.75 99 ARG A C 1
ATOM 780 O O . ARG A 1 99 ? -22.422 2.702 18.205 1.00 87.75 99 ARG A O 1
ATOM 787 N N . GLU A 1 100 ? -21.100 3.738 16.709 1.00 86.44 100 GLU A N 1
ATOM 788 C CA . GLU A 1 100 ? -22.147 4.292 15.850 1.00 86.44 100 GLU A CA 1
ATOM 789 C C . GLU A 1 100 ? -22.413 3.387 14.634 1.00 86.44 100 GLU A C 1
ATOM 791 O O . GLU A 1 100 ? -23.393 3.581 13.916 1.00 86.44 100 GLU A O 1
ATOM 796 N N . GLY A 1 101 ? -21.593 2.348 14.446 1.00 87.25 101 GLY A N 1
ATOM 797 C CA . GLY A 1 101 ? -21.710 1.368 13.373 1.00 87.25 101 GLY A CA 1
ATOM 798 C C . GLY A 1 101 ? -20.906 1.714 12.119 1.00 87.25 101 GLY A C 1
ATOM 799 O O . GLY A 1 101 ? -21.005 0.971 11.138 1.00 87.25 101 GLY A O 1
ATOM 800 N N . TYR A 1 102 ? -20.105 2.785 12.139 1.00 88.00 102 TYR A N 1
ATOM 801 C CA . TYR A 1 102 ? -19.245 3.168 11.020 1.00 88.00 102 TYR A CA 1
ATOM 802 C C . TYR A 1 102 ? -17.955 2.357 11.014 1.00 88.00 102 TYR A C 1
ATOM 804 O O . TYR A 1 102 ? -17.377 2.080 12.065 1.00 88.00 102 TYR A O 1
ATOM 812 N N . PHE A 1 103 ? -17.474 2.004 9.821 1.00 92.19 103 PHE A N 1
ATOM 813 C CA . PHE A 1 103 ? -16.185 1.337 9.687 1.00 92.19 103 PHE A CA 1
ATOM 814 C C . PHE A 1 103 ? -15.039 2.337 9.872 1.00 92.19 103 PHE A C 1
ATOM 816 O O . PHE A 1 103 ? -14.877 3.277 9.092 1.00 92.19 103 PHE A O 1
ATOM 823 N N . THR A 1 104 ? -14.234 2.093 10.897 1.00 93.31 104 THR A N 1
ATOM 824 C CA . THR A 1 104 ? -13.045 2.847 11.305 1.00 93.31 104 THR A CA 1
ATOM 825 C C . THR A 1 104 ? -11.797 1.972 11.200 1.00 93.31 104 THR A C 1
ATOM 827 O O . THR A 1 104 ? -11.909 0.750 11.127 1.00 93.31 104 THR A O 1
ATOM 830 N N . ASP A 1 105 ? -10.606 2.579 11.199 1.00 93.88 105 ASP A N 1
ATOM 831 C CA . ASP A 1 105 ? -9.329 1.872 11.328 1.00 93.88 105 ASP A CA 1
ATOM 832 C C . ASP A 1 105 ? -9.383 0.825 12.454 1.00 93.88 105 ASP A C 1
ATOM 834 O O . ASP A 1 105 ? -9.716 1.159 13.592 1.00 93.88 105 ASP A O 1
ATOM 838 N N . ALA A 1 106 ? -9.038 -0.423 12.132 1.00 94.25 106 ALA A N 1
ATOM 839 C CA . ALA A 1 106 ? -8.751 -1.451 13.124 1.00 94.25 106 ALA A CA 1
ATOM 840 C C . ALA A 1 106 ? -7.242 -1.526 13.396 1.00 94.25 106 ALA A C 1
ATOM 842 O O . ALA A 1 106 ? -6.430 -1.036 12.607 1.00 94.25 106 ALA A O 1
ATOM 843 N N . ALA A 1 107 ? -6.855 -2.195 14.483 1.00 93.44 107 ALA A N 1
ATOM 844 C CA . ALA A 1 107 ? -5.453 -2.403 14.840 1.00 93.44 107 ALA A CA 1
ATOM 845 C C . ALA A 1 107 ? -5.017 -3.868 14.759 1.00 93.44 107 ALA A C 1
ATOM 847 O O . ALA A 1 107 ? -5.729 -4.760 15.218 1.00 93.44 107 ALA A O 1
ATOM 848 N N . ASP A 1 108 ? -3.816 -4.102 14.223 1.00 94.00 108 ASP A N 1
ATOM 849 C CA . ASP A 1 108 ? -3.114 -5.391 14.277 1.00 94.00 108 ASP A CA 1
ATOM 850 C C . ASP A 1 108 ? -1.897 -5.279 15.215 1.00 94.00 108 ASP A C 1
ATOM 852 O O . ASP A 1 108 ? -1.504 -4.186 15.621 1.00 94.00 108 ASP A O 1
ATOM 856 N N . LEU A 1 109 ? -1.281 -6.411 15.570 1.00 93.56 109 LEU A N 1
ATOM 857 C CA . LEU A 1 109 ? -0.078 -6.421 16.404 1.00 93.56 109 LEU A CA 1
ATOM 858 C C . LEU A 1 109 ? 1.188 -6.284 15.554 1.00 93.56 109 LEU A C 1
ATOM 860 O O . LEU A 1 109 ? 1.500 -7.175 14.767 1.00 93.56 109 LEU A O 1
ATOM 864 N N . LEU A 1 110 ? 1.948 -5.214 15.779 1.00 92.56 110 LEU A N 1
ATOM 865 C CA . LEU A 1 110 ? 3.320 -5.046 15.306 1.00 92.56 110 LEU A CA 1
ATOM 866 C C . LEU A 1 110 ? 4.263 -5.159 16.504 1.00 92.56 110 LEU A C 1
ATOM 868 O O . LEU A 1 110 ? 4.164 -4.381 17.450 1.00 92.56 110 LEU A O 1
ATOM 872 N N . ASP A 1 111 ? 5.154 -6.150 16.484 1.00 93.31 111 ASP A N 1
ATOM 873 C CA . ASP A 1 111 ? 6.133 -6.392 17.555 1.00 93.31 111 ASP A CA 1
ATOM 874 C C . ASP A 1 111 ? 5.495 -6.468 18.960 1.00 93.31 111 ASP A C 1
ATOM 876 O O . ASP A 1 111 ? 6.022 -5.969 19.953 1.00 93.31 111 ASP A O 1
ATOM 880 N N . GLY A 1 112 ? 4.309 -7.083 19.036 1.00 93.25 112 GLY A N 1
ATOM 881 C CA . GLY A 1 112 ? 3.543 -7.254 20.275 1.00 93.25 112 GLY A CA 1
ATOM 882 C C . GLY A 1 112 ? 2.757 -6.021 20.734 1.00 93.25 112 GLY A C 1
ATOM 883 O O . GLY A 1 112 ? 2.076 -6.095 21.754 1.00 93.25 112 GLY A O 1
ATOM 884 N N . SER A 1 113 ? 2.806 -4.913 19.991 1.00 92.06 113 SER A N 1
ATOM 885 C CA . SER A 1 113 ? 2.052 -3.689 20.282 1.00 92.06 113 SER A CA 1
ATOM 886 C C . SER A 1 113 ? 0.954 -3.449 19.249 1.00 92.06 113 SER A C 1
ATOM 888 O O . SER A 1 113 ? 1.131 -3.730 18.067 1.00 92.06 113 SER A O 1
ATOM 890 N N . SER A 1 114 ? -0.179 -2.911 19.696 1.00 92.88 114 SER A N 1
ATOM 891 C CA . SER A 1 114 ? -1.278 -2.505 18.815 1.00 92.88 114 SER A CA 1
ATOM 892 C C . SER A 1 114 ? -0.831 -1.384 17.873 1.00 92.88 114 SER A C 1
ATOM 894 O O . SER A 1 114 ? -0.321 -0.363 18.337 1.00 92.88 114 SER A O 1
ATOM 896 N N . ASP A 1 115 ? -1.031 -1.568 16.569 1.00 93.06 115 ASP A N 1
ATOM 897 C CA . ASP A 1 115 ? -0.721 -0.580 15.538 1.00 93.06 115 ASP A CA 1
ATOM 898 C C . ASP A 1 115 ? -1.693 -0.695 14.349 1.00 93.06 115 ASP A C 1
ATOM 900 O O . ASP A 1 115 ? -1.693 -1.666 13.585 1.00 93.06 115 ASP A O 1
ATOM 904 N N . GLU A 1 116 ? -2.508 0.335 14.151 1.00 95.12 116 GLU A N 1
ATOM 905 C CA . GLU A 1 116 ? -3.476 0.451 13.054 1.00 95.12 116 GLU A CA 1
ATOM 906 C C . GLU A 1 116 ? -2.797 0.443 11.685 1.00 95.12 116 GLU A C 1
ATOM 908 O O . GLU A 1 116 ? -3.327 -0.085 10.704 1.00 95.12 116 GLU A O 1
ATOM 913 N N . ARG A 1 117 ? -1.572 0.969 11.607 1.00 95.50 117 ARG A N 1
ATOM 914 C CA . ARG A 1 117 ? -0.784 1.012 10.369 1.00 95.50 117 ARG A CA 1
ATOM 915 C C . ARG A 1 117 ? -0.316 -0.378 9.965 1.00 95.50 117 ARG A C 1
ATOM 917 O O . ARG A 1 117 ? -0.041 -0.597 8.783 1.00 95.50 117 ARG A O 1
ATOM 924 N N . HIS A 1 118 ? -0.233 -1.319 10.909 1.00 96.25 118 HIS A N 1
ATOM 925 C CA . HIS A 1 118 ? 0.209 -2.675 10.610 1.00 96.25 118 HIS A CA 1
ATOM 926 C C . HIS A 1 118 ? -0.792 -3.462 9.768 1.00 96.25 118 HIS A C 1
ATOM 928 O O . HIS A 1 118 ? -0.376 -4.323 8.990 1.00 96.25 118 HIS A O 1
ATOM 934 N N . THR A 1 119 ? -2.076 -3.090 9.813 1.00 96.25 119 THR A N 1
ATOM 935 C CA . THR A 1 119 ? -3.108 -3.669 8.939 1.00 96.25 119 THR A CA 1
ATOM 936 C C . THR A 1 119 ? -2.781 -3.498 7.448 1.00 96.25 119 THR A C 1
ATOM 938 O O . THR A 1 119 ? -3.172 -4.337 6.640 1.00 96.25 119 THR A O 1
ATOM 941 N N . ILE A 1 120 ? -2.006 -2.462 7.086 1.00 97.12 120 ILE A N 1
ATOM 942 C CA . ILE A 1 120 ? -1.484 -2.223 5.730 1.00 97.12 120 ILE A CA 1
ATOM 943 C C . ILE A 1 120 ? -0.014 -2.632 5.619 1.00 97.12 120 ILE A C 1
ATOM 945 O O . ILE A 1 120 ? 0.359 -3.358 4.696 1.00 97.12 120 ILE A O 1
ATOM 949 N N . SER A 1 121 ? 0.850 -2.186 6.539 1.00 96.88 121 SER A N 1
ATOM 950 C CA . SER A 1 121 ? 2.307 -2.289 6.359 1.00 96.88 121 SER A CA 1
ATOM 951 C C . SER A 1 121 ? 2.825 -3.729 6.311 1.00 96.88 121 SER A C 1
ATOM 953 O O . SER A 1 121 ? 3.845 -3.983 5.665 1.00 96.88 121 SER A O 1
ATOM 955 N N . ARG A 1 122 ? 2.093 -4.689 6.893 1.00 96.44 122 ARG A N 1
ATOM 956 C CA . ARG A 1 122 ? 2.379 -6.129 6.772 1.00 96.44 122 ARG A CA 1
ATOM 957 C C . ARG A 1 122 ? 2.337 -6.646 5.331 1.00 96.44 122 ARG A C 1
ATOM 959 O O . ARG A 1 122 ? 3.033 -7.604 5.002 1.00 96.44 122 ARG A O 1
ATOM 966 N N . TRP A 1 123 ? 1.554 -6.001 4.467 1.00 96.75 123 TRP A N 1
ATOM 967 C CA . TRP A 1 123 ? 1.388 -6.379 3.063 1.00 96.75 123 TRP A CA 1
ATOM 968 C C . TRP A 1 123 ? 2.396 -5.710 2.131 1.00 96.75 123 TRP A C 1
ATOM 970 O O . TRP A 1 123 ? 2.434 -6.033 0.945 1.00 96.75 123 TRP A O 1
ATOM 980 N N . ARG A 1 124 ? 3.245 -4.815 2.649 1.00 96.62 124 ARG A N 1
ATOM 981 C CA . ARG A 1 124 ? 4.194 -4.033 1.849 1.00 96.62 124 ARG A CA 1
ATOM 982 C C . ARG A 1 124 ? 5.080 -4.857 0.928 1.00 96.62 124 ARG A C 1
ATOM 984 O O . ARG A 1 124 ? 5.173 -4.479 -0.239 1.00 96.62 124 ARG A O 1
ATOM 991 N N . PRO A 1 125 ? 5.686 -5.977 1.363 1.00 95.94 125 PRO A N 1
ATOM 992 C CA . PRO A 1 125 ? 6.461 -6.799 0.444 1.00 95.94 125 PRO A CA 1
ATOM 993 C C . PRO A 1 125 ? 5.642 -7.297 -0.747 1.00 95.94 125 PRO A C 1
ATOM 995 O O . PRO A 1 125 ? 6.181 -7.455 -1.832 1.00 95.94 125 PRO A O 1
ATOM 998 N N . PHE A 1 126 ? 4.341 -7.511 -0.582 1.00 95.25 126 PHE A N 1
ATOM 999 C CA . PHE A 1 126 ? 3.488 -8.013 -1.650 1.00 95.25 126 PHE A CA 1
ATOM 1000 C C . PHE A 1 126 ? 3.100 -6.896 -2.621 1.00 95.25 126 PHE A C 1
ATOM 1002 O O . PHE A 1 126 ? 3.377 -7.011 -3.814 1.00 95.25 126 PHE A O 1
ATOM 1009 N N . PHE A 1 127 ? 2.543 -5.786 -2.124 1.00 95.94 127 PHE A N 1
ATOM 1010 C CA . PHE A 1 127 ? 2.099 -4.708 -3.010 1.00 95.94 127 PHE A CA 1
ATOM 1011 C C . PHE A 1 127 ? 3.257 -3.959 -3.680 1.00 95.94 127 PHE A C 1
ATOM 1013 O O . PHE A 1 127 ? 3.118 -3.547 -4.829 1.00 95.94 127 PHE A O 1
ATOM 1020 N N . GLN A 1 128 ? 4.418 -3.828 -3.023 1.00 96.50 128 GLN A N 1
ATOM 1021 C CA . GLN A 1 128 ? 5.585 -3.190 -3.643 1.00 96.50 128 GLN A CA 1
ATOM 1022 C C . GLN A 1 128 ? 6.209 -4.082 -4.722 1.00 96.50 128 GLN A C 1
ATOM 1024 O O . GLN A 1 128 ? 6.513 -3.600 -5.811 1.00 96.50 128 GLN A O 1
ATOM 1029 N N . HIS A 1 129 ? 6.353 -5.392 -4.490 1.00 95.69 129 HIS A N 1
ATOM 1030 C CA . HIS A 1 129 ? 6.849 -6.285 -5.544 1.00 95.69 129 HIS A CA 1
ATOM 1031 C C . HIS A 1 129 ? 5.864 -6.419 -6.709 1.00 95.69 129 HIS A C 1
ATOM 1033 O O . HIS A 1 129 ? 6.301 -6.510 -7.856 1.00 95.69 129 HIS A O 1
ATOM 1039 N N . GLU A 1 130 ? 4.555 -6.380 -6.449 1.00 95.69 130 GLU A N 1
ATOM 1040 C CA . GLU A 1 130 ? 3.577 -6.338 -7.532 1.00 95.69 130 GLU A CA 1
ATOM 1041 C C . GLU A 1 130 ? 3.683 -5.032 -8.331 1.00 95.69 130 GLU A C 1
ATOM 1043 O O . GLU A 1 130 ? 3.671 -5.066 -9.563 1.00 95.69 130 GLU A O 1
ATOM 1048 N N . PHE A 1 131 ? 3.857 -3.890 -7.659 1.00 95.75 131 PHE A N 1
ATOM 1049 C CA . PHE A 1 131 ? 4.072 -2.621 -8.346 1.00 95.75 131 PHE A CA 1
ATOM 1050 C C . PHE A 1 131 ? 5.333 -2.659 -9.218 1.00 95.75 131 PHE A C 1
ATOM 1052 O O . PHE A 1 131 ? 5.258 -2.336 -10.400 1.00 95.75 131 PHE A O 1
ATOM 1059 N N . ALA A 1 132 ? 6.457 -3.142 -8.684 1.00 95.69 132 ALA A N 1
ATOM 1060 C CA . ALA A 1 132 ? 7.702 -3.293 -9.437 1.00 95.69 132 ALA A CA 1
ATOM 1061 C C . ALA A 1 132 ? 7.531 -4.173 -10.689 1.00 95.69 132 ALA A C 1
ATOM 1063 O O . ALA A 1 132 ? 7.915 -3.775 -11.786 1.00 95.69 132 ALA A O 1
ATOM 1064 N N . ALA A 1 133 ? 6.876 -5.332 -10.556 1.00 94.94 133 ALA A N 1
ATOM 1065 C CA . ALA A 1 133 ? 6.610 -6.212 -11.694 1.00 94.94 133 ALA A CA 1
ATOM 1066 C C . ALA A 1 133 ? 5.743 -5.524 -12.764 1.00 94.94 133 ALA A C 1
ATOM 1068 O O . ALA A 1 133 ? 6.032 -5.618 -13.957 1.00 94.94 133 ALA A O 1
ATOM 1069 N N . ARG A 1 134 ? 4.716 -4.774 -12.346 1.00 94.94 134 ARG A N 1
ATOM 1070 C CA . ARG A 1 134 ? 3.856 -4.003 -13.259 1.00 94.94 134 ARG A CA 1
ATOM 1071 C C . ARG A 1 134 ? 4.606 -2.877 -13.965 1.00 94.94 134 ARG A C 1
ATOM 1073 O O . ARG A 1 134 ? 4.291 -2.580 -15.115 1.00 94.94 134 ARG A O 1
ATOM 1080 N N . MET A 1 135 ? 5.608 -2.284 -13.321 1.00 95.12 135 MET A N 1
ATOM 1081 C CA . MET A 1 135 ? 6.484 -1.304 -13.961 1.00 95.12 135 MET A CA 1
ATOM 1082 C C . MET A 1 135 ? 7.352 -1.940 -15.055 1.00 95.12 135 MET A C 1
ATOM 1084 O O . MET A 1 135 ? 7.513 -1.347 -16.125 1.00 95.12 135 MET A O 1
ATOM 1088 N N . ASP A 1 136 ? 7.818 -3.177 -14.860 1.00 93.62 136 ASP A N 1
ATOM 1089 C CA . ASP A 1 136 ? 8.516 -3.928 -15.909 1.00 93.62 136 ASP A CA 1
ATOM 1090 C C . ASP A 1 136 ? 7.596 -4.286 -17.090 1.00 93.62 136 ASP A C 1
ATOM 1092 O O . ASP A 1 136 ? 8.041 -4.262 -18.240 1.00 93.62 136 ASP A O 1
ATOM 1096 N N . TRP A 1 137 ? 6.297 -4.524 -16.859 1.00 93.00 137 TRP A N 1
ATOM 1097 C CA . TRP A 1 137 ? 5.330 -4.746 -17.950 1.00 93.00 137 TRP A CA 1
ATOM 1098 C C . TRP A 1 137 ? 5.231 -3.538 -18.886 1.00 93.00 137 TRP A C 1
ATOM 1100 O O . TRP A 1 137 ? 5.009 -3.694 -20.084 1.00 93.00 137 TRP A O 1
ATOM 1110 N N . CYS A 1 138 ? 5.451 -2.324 -18.375 1.00 88.19 138 CYS A N 1
ATOM 1111 C CA . CYS A 1 138 ? 5.450 -1.108 -19.187 1.00 88.19 138 CYS A CA 1
ATOM 1112 C C . CYS A 1 138 ? 6.682 -0.970 -20.100 1.00 88.19 138 CYS A C 1
ATOM 1114 O O . CYS A 1 138 ? 6.744 -0.031 -20.898 1.00 88.19 138 CYS A O 1
ATOM 1116 N N . ARG A 1 139 ? 7.677 -1.860 -19.994 1.00 91.25 139 ARG A N 1
ATOM 1117 C CA . ARG A 1 139 ? 8.909 -1.807 -20.799 1.00 91.25 139 ARG A CA 1
ATOM 1118 C C . ARG A 1 139 ? 8.858 -2.644 -22.068 1.00 91.25 139 ARG A C 1
ATOM 1120 O O . ARG A 1 139 ? 9.689 -2.449 -22.953 1.00 91.25 139 ARG A O 1
ATOM 1127 N N . THR A 1 140 ? 7.968 -3.625 -22.123 1.00 87.19 140 THR A N 1
ATOM 1128 C CA . THR A 1 140 ? 8.032 -4.710 -23.101 1.00 87.19 140 THR A CA 1
ATOM 1129 C C . THR A 1 140 ? 6.638 -5.235 -23.400 1.00 87.19 140 THR A C 1
ATOM 1131 O O . THR A 1 140 ? 5.836 -5.452 -22.500 1.00 87.19 140 THR A O 1
ATOM 1134 N N . ALA A 1 141 ? 6.350 -5.477 -24.679 1.00 88.88 141 ALA A N 1
ATOM 1135 C CA . ALA A 1 141 ? 5.128 -6.168 -25.083 1.00 88.88 141 ALA A CA 1
ATOM 1136 C C . ALA A 1 141 ? 5.227 -7.692 -24.879 1.00 88.88 141 ALA A C 1
ATOM 1138 O O . ALA A 1 141 ? 4.213 -8.387 -24.900 1.00 88.88 141 ALA A O 1
ATOM 1139 N N . ASN A 1 142 ? 6.441 -8.228 -24.695 1.00 92.69 142 ASN A N 1
ATOM 1140 C CA . ASN A 1 142 ? 6.632 -9.650 -24.453 1.00 92.69 142 ASN A CA 1
ATOM 1141 C C . ASN A 1 142 ? 6.314 -9.977 -22.991 1.00 92.69 142 ASN A C 1
ATOM 1143 O O . ASN A 1 142 ? 7.119 -9.722 -22.093 1.00 92.69 142 ASN A O 1
ATOM 1147 N N . ARG A 1 143 ? 5.160 -10.607 -22.775 1.00 89.25 143 ARG A N 1
ATOM 1148 C CA . ARG A 1 143 ? 4.701 -11.051 -21.459 1.00 89.25 143 ARG A CA 1
ATOM 1149 C C . ARG A 1 143 ? 5.759 -11.871 -20.717 1.00 89.25 143 ARG A C 1
ATOM 1151 O O . ARG A 1 143 ? 6.008 -11.599 -19.550 1.00 89.25 143 ARG A O 1
ATOM 1158 N N . ASP A 1 144 ? 6.423 -12.811 -21.379 1.00 92.00 144 ASP A N 1
ATOM 1159 C CA . ASP A 1 144 ? 7.332 -13.754 -20.710 1.00 92.00 144 ASP A CA 1
ATOM 1160 C C . ASP A 1 144 ? 8.672 -13.117 -20.303 1.00 92.00 144 ASP A C 1
ATOM 1162 O O . ASP A 1 144 ? 9.471 -13.729 -19.600 1.00 92.00 144 ASP A O 1
ATOM 1166 N N . SER A 1 145 ? 8.916 -11.867 -20.711 1.00 90.56 145 SER A N 1
ATOM 1167 C CA . SER A 1 145 ? 10.103 -11.100 -20.316 1.00 90.56 145 SER A CA 1
ATOM 1168 C C . SER A 1 145 ? 9.948 -10.327 -19.000 1.00 90.56 145 SER A C 1
ATOM 1170 O O . SER A 1 145 ? 10.862 -9.599 -18.617 1.00 90.56 145 SER A O 1
ATOM 1172 N N . ALA A 1 146 ? 8.822 -10.488 -18.299 1.00 90.56 146 ALA A N 1
ATOM 1173 C CA . ALA A 1 146 ? 8.582 -9.893 -16.988 1.00 90.56 146 ALA A CA 1
ATOM 1174 C C . ALA A 1 146 ? 7.882 -10.878 -16.039 1.00 90.56 146 ALA A C 1
ATOM 1176 O O . ALA A 1 146 ? 7.249 -11.840 -16.473 1.00 90.56 146 ALA A O 1
ATOM 1177 N N . ASN A 1 147 ? 8.001 -10.638 -14.732 1.00 90.94 147 ASN A N 1
ATOM 1178 C CA . ASN A 1 147 ? 7.368 -11.472 -13.711 1.00 90.94 147 ASN A CA 1
ATOM 1179 C C . ASN A 1 147 ? 5.845 -11.246 -13.658 1.00 90.94 147 ASN A C 1
ATOM 1181 O O . ASN A 1 147 ? 5.396 -10.119 -13.852 1.00 90.94 147 ASN A O 1
ATOM 1185 N N . HIS A 1 148 ? 5.057 -12.278 -13.338 1.00 88.94 148 HIS A N 1
ATOM 1186 C CA . HIS A 1 148 ? 3.590 -12.197 -13.239 1.00 88.94 148 HIS A CA 1
ATOM 1187 C C . HIS A 1 148 ? 3.082 -12.804 -11.930 1.00 88.94 148 HIS A C 1
ATOM 1189 O O . HIS A 1 148 ? 3.688 -13.754 -11.443 1.00 88.94 148 HIS A O 1
ATOM 1195 N N . PRO A 1 149 ? 1.964 -12.316 -11.358 1.00 85.94 149 PRO A N 1
ATOM 1196 C CA . PRO A 1 149 ? 1.337 -12.985 -10.226 1.00 85.94 149 PRO A CA 1
ATOM 1197 C C . PRO A 1 149 ? 1.025 -14.461 -10.541 1.00 85.94 149 PRO A C 1
ATOM 1199 O O . PRO A 1 149 ? 0.563 -14.764 -11.649 1.00 85.94 149 PRO A O 1
ATOM 1202 N N . PRO A 1 150 ? 1.246 -15.390 -9.592 1.00 82.25 150 PRO A N 1
ATOM 1203 C CA . PRO A 1 150 ? 0.819 -16.772 -9.757 1.00 82.25 150 PRO A CA 1
ATOM 1204 C C . PRO A 1 150 ? -0.707 -16.853 -9.860 1.00 82.25 150 PRO A C 1
ATOM 1206 O O . PRO A 1 150 ? -1.432 -16.062 -9.255 1.00 82.25 150 PRO A O 1
ATOM 1209 N N . LEU A 1 151 ? -1.205 -17.853 -10.588 1.00 80.25 151 LEU A N 1
ATOM 1210 C CA . LEU A 1 151 ? -2.634 -18.143 -10.617 1.00 80.25 151 LEU A CA 1
ATOM 1211 C C . LEU A 1 151 ? -2.988 -18.998 -9.400 1.00 80.25 151 LEU A C 1
ATOM 1213 O O . LEU A 1 151 ? -2.520 -20.131 -9.259 1.00 80.25 151 LEU A O 1
ATOM 1217 N N . ALA A 1 152 ? -3.824 -18.455 -8.519 1.00 75.06 152 ALA A N 1
ATOM 1218 C CA . ALA A 1 152 ? -4.408 -19.231 -7.438 1.00 75.06 152 ALA A CA 1
ATOM 1219 C C . ALA A 1 152 ? -5.391 -20.258 -8.027 1.00 75.06 152 ALA A C 1
ATOM 1221 O O . ALA A 1 152 ? -6.342 -19.898 -8.720 1.00 75.06 152 ALA A O 1
ATOM 1222 N N . GLY A 1 153 ? -5.160 -21.544 -7.760 1.00 69.12 153 GLY A N 1
ATOM 1223 C CA . GLY A 1 153 ? -6.031 -22.645 -8.172 1.00 69.12 153 GLY A CA 1
ATOM 1224 C C . GLY A 1 153 ? -6.461 -23.487 -6.972 1.00 69.12 153 GLY A C 1
ATOM 1225 O O . GLY A 1 153 ? -5.735 -23.588 -5.986 1.00 69.12 153 GLY A O 1
ATOM 1226 N N . ARG A 1 154 ? -7.643 -24.108 -7.054 1.00 42.72 154 ARG A N 1
ATOM 1227 C CA . ARG A 1 154 ? -8.081 -25.161 -6.124 1.00 42.72 154 ARG A CA 1
ATOM 1228 C C . ARG A 1 154 ? -7.978 -26.510 -6.851 1.00 42.72 154 ARG A C 1
ATOM 1230 O O . ARG A 1 154 ? -8.798 -26.765 -7.725 1.00 42.72 154 ARG A O 1
ATOM 1237 N N . GLY A 1 155 ? -6.980 -27.350 -6.540 1.00 46.53 155 GLY A N 1
ATOM 1238 C CA . GLY A 1 155 ? -6.835 -28.682 -7.159 1.00 46.53 155 GLY A CA 1
ATOM 1239 C C . GLY A 1 155 ? -5.506 -29.413 -6.899 1.00 46.53 155 GLY A C 1
ATOM 1240 O O . GLY A 1 155 ? -4.534 -28.817 -6.443 1.00 46.53 155 GLY A O 1
ATOM 1241 N N . GLN A 1 156 ? -5.493 -30.726 -7.168 1.00 40.50 156 GLN A N 1
ATOM 1242 C CA . GLN A 1 156 ? -4.352 -31.645 -7.011 1.00 40.50 156 GLN A CA 1
ATOM 1243 C C . GLN A 1 156 ? -3.370 -31.497 -8.197 1.00 40.50 156 GLN A C 1
ATOM 1245 O O . GLN A 1 156 ? -3.836 -31.345 -9.329 1.00 40.50 156 GLN A O 1
ATOM 1250 N N . PRO A 1 157 ? -2.037 -31.529 -7.986 1.00 40.78 157 PRO A N 1
ATOM 1251 C CA . PRO A 1 157 ? -1.072 -31.360 -9.074 1.00 40.78 157 PRO A CA 1
ATOM 1252 C C . PRO A 1 157 ? -1.168 -32.504 -10.106 1.00 40.78 157 PRO A C 1
ATOM 1254 O O . PRO A 1 157 ? -1.476 -33.638 -9.728 1.00 40.78 157 PRO A O 1
ATOM 1257 N N . PRO A 1 158 ? -0.896 -32.244 -11.400 1.00 38.88 158 PRO A N 1
ATOM 1258 C CA . PRO A 1 158 ? -0.921 -33.267 -12.444 1.00 38.88 158 PRO A CA 1
ATOM 1259 C C . PRO A 1 158 ? 0.093 -34.392 -12.173 1.00 38.88 158 PRO A C 1
ATOM 1261 O O . PRO A 1 158 ? 1.180 -34.163 -11.636 1.00 38.88 158 PRO A O 1
ATOM 1264 N N . ALA A 1 159 ? -0.279 -35.621 -12.549 1.00 32.50 159 ALA A N 1
ATOM 1265 C CA . ALA A 1 159 ? 0.510 -36.830 -12.324 1.00 32.50 159 ALA A CA 1
ATOM 1266 C C . ALA A 1 159 ? 1.907 -36.721 -12.965 1.00 32.50 159 ALA A C 1
ATOM 1268 O O . ALA A 1 159 ? 2.025 -36.536 -14.174 1.00 32.50 159 ALA A O 1
ATOM 1269 N N . GLY A 1 160 ? 2.956 -36.844 -12.144 1.00 36.28 160 GLY A N 1
ATOM 1270 C CA . GLY A 1 160 ? 4.357 -36.807 -12.586 1.00 36.28 160 GLY A CA 1
ATOM 1271 C C . GLY A 1 160 ? 5.321 -36.057 -11.662 1.00 36.28 160 GLY A C 1
ATOM 1272 O O . GLY A 1 160 ? 6.528 -36.157 -11.851 1.00 36.28 160 GLY A O 1
ATOM 1273 N N . TYR A 1 161 ? 4.826 -35.346 -10.644 1.00 35.03 161 TYR A N 1
ATOM 1274 C CA . TYR A 1 161 ? 5.676 -34.624 -9.694 1.00 35.03 161 TYR A CA 1
ATOM 1275 C C . TYR A 1 161 ? 5.712 -35.311 -8.327 1.00 35.03 161 TYR A C 1
ATOM 1277 O O . TYR A 1 161 ? 4.709 -35.373 -7.615 1.00 35.03 161 TYR A O 1
ATOM 1285 N N . CYS A 1 162 ? 6.891 -35.808 -7.945 1.00 27.28 162 CYS A N 1
ATOM 1286 C CA . CYS A 1 162 ? 7.165 -36.283 -6.593 1.00 27.28 162 CYS A CA 1
ATOM 1287 C C . CYS A 1 162 ? 7.185 -35.094 -5.625 1.00 27.28 162 CYS A C 1
ATOM 1289 O O . CYS A 1 162 ? 8.212 -34.447 -5.443 1.00 27.28 162 CYS A O 1
ATOM 1291 N N . ALA A 1 163 ? 6.055 -34.824 -4.980 1.00 34.59 163 ALA A N 1
ATOM 1292 C CA . ALA A 1 163 ? 6.026 -34.102 -3.719 1.00 34.59 163 ALA A CA 1
ATOM 1293 C C . ALA A 1 163 ? 5.639 -35.106 -2.632 1.00 34.59 163 ALA A C 1
ATOM 1295 O O . ALA A 1 163 ? 4.526 -35.633 -2.632 1.00 34.59 163 ALA A O 1
ATOM 1296 N N . ALA A 1 164 ? 6.562 -35.389 -1.713 1.00 31.31 164 ALA A N 1
ATOM 1297 C CA . ALA A 1 164 ? 6.212 -36.016 -0.449 1.00 31.31 164 ALA A CA 1
ATOM 1298 C C . ALA A 1 164 ? 5.337 -35.018 0.327 1.00 31.31 164 ALA A C 1
ATOM 1300 O O . ALA A 1 164 ? 5.841 -34.120 0.997 1.00 31.31 164 ALA A O 1
ATOM 1301 N N . LEU A 1 165 ? 4.020 -35.121 0.157 1.00 33.09 165 LEU A N 1
ATOM 1302 C CA . LEU A 1 165 ? 3.043 -34.356 0.920 1.00 33.09 165 LEU A CA 1
ATOM 1303 C C . LEU A 1 165 ? 2.806 -35.086 2.252 1.00 33.09 165 LEU A C 1
ATOM 1305 O O . LEU A 1 165 ? 2.343 -36.229 2.223 1.00 33.09 165 LEU A O 1
ATOM 1309 N N . PRO A 1 166 ? 3.034 -34.468 3.427 1.00 29.09 166 PRO A N 1
ATOM 1310 C CA . PRO A 1 166 ? 2.233 -34.829 4.583 1.00 29.09 166 PRO A CA 1
ATOM 1311 C C . PRO A 1 166 ? 0.783 -34.439 4.269 1.00 29.09 166 PRO A C 1
ATOM 1313 O O . PRO A 1 166 ? 0.522 -33.387 3.681 1.00 29.09 166 PRO A O 1
ATOM 1316 N N . ALA A 1 167 ? -0.155 -35.327 4.589 1.00 28.72 167 ALA A N 1
ATOM 1317 C CA . ALA A 1 167 ? -1.560 -35.198 4.225 1.00 28.72 167 ALA A CA 1
ATOM 1318 C C . ALA A 1 167 ? -2.132 -33.815 4.609 1.00 28.72 167 ALA A C 1
ATOM 1320 O O . ALA A 1 167 ? -2.189 -33.486 5.791 1.00 28.72 167 ALA A O 1
ATOM 1321 N N . GLY A 1 168 ? -2.569 -33.025 3.613 1.00 35.78 168 GLY A N 1
ATOM 1322 C CA . GLY A 1 168 ? -3.443 -31.866 3.848 1.00 35.78 168 GLY A CA 1
ATOM 1323 C C . GLY A 1 168 ? -3.204 -30.552 3.086 1.00 35.78 168 GLY A C 1
ATOM 1324 O O . GLY A 1 168 ? -3.964 -29.622 3.334 1.00 35.78 168 GLY A O 1
ATOM 1325 N N . ALA A 1 169 ? -2.236 -30.414 2.169 1.00 33.00 169 ALA A N 1
ATOM 1326 C CA . ALA A 1 169 ? -1.995 -29.134 1.472 1.00 33.00 169 ALA A CA 1
ATOM 1327 C C . ALA A 1 169 ? -1.942 -29.270 -0.065 1.00 33.00 169 ALA A C 1
ATOM 1329 O O . ALA A 1 169 ? -1.198 -30.092 -0.595 1.00 33.00 169 ALA A O 1
ATOM 1330 N N . ALA A 1 170 ? -2.741 -28.460 -0.774 1.00 40.25 170 ALA A N 1
ATOM 1331 C CA . ALA A 1 170 ? -2.832 -28.409 -2.240 1.00 40.25 170 ALA A CA 1
ATOM 1332 C C . ALA A 1 170 ? -1.898 -27.335 -2.841 1.00 40.25 170 ALA A C 1
ATOM 1334 O O . ALA A 1 170 ? -1.641 -26.312 -2.208 1.00 40.25 170 ALA A O 1
ATOM 1335 N N . GLY A 1 171 ? -1.385 -27.577 -4.054 1.00 39.69 171 GLY A N 1
ATOM 1336 C CA . GLY A 1 171 ? -0.363 -26.752 -4.718 1.00 39.69 171 GLY A CA 1
ATOM 1337 C C . GLY A 1 171 ? -0.914 -25.676 -5.665 1.00 39.69 171 GLY A C 1
ATOM 1338 O O . GLY A 1 171 ? -2.035 -25.778 -6.156 1.00 39.69 171 GLY A O 1
ATOM 1339 N N . SER A 1 172 ? -0.097 -24.658 -5.951 1.00 39.28 172 SER A N 1
ATOM 1340 C CA . SER A 1 172 ? -0.323 -23.636 -6.985 1.00 39.28 172 SER A CA 1
ATOM 1341 C C . SER A 1 172 ? 0.793 -23.674 -8.043 1.00 39.28 172 SER A C 1
ATOM 1343 O O . SER A 1 172 ? 1.903 -24.133 -7.770 1.00 39.28 172 SER A O 1
ATOM 1345 N N . HIS A 1 173 ? 0.494 -23.229 -9.271 1.00 38.41 173 HIS A N 1
ATOM 1346 C CA . HIS A 1 173 ? 1.397 -23.313 -10.426 1.00 38.41 173 HIS A CA 1
ATOM 1347 C C . HIS A 1 173 ? 1.795 -21.920 -10.943 1.00 38.41 173 HIS A C 1
ATOM 1349 O O . HIS A 1 173 ? 0.944 -21.051 -11.134 1.00 38.41 173 HIS A O 1
ATOM 1355 N N . HIS A 1 174 ? 3.090 -21.727 -11.216 1.00 39.34 174 HIS A N 1
ATOM 1356 C CA . HIS A 1 174 ? 3.642 -20.524 -11.843 1.00 39.34 174 HIS A CA 1
ATOM 1357 C C . HIS A 1 174 ? 4.157 -20.854 -13.257 1.00 39.34 174 HIS A C 1
ATOM 1359 O O . HIS A 1 174 ? 4.947 -21.792 -13.391 1.00 39.34 174 HIS A O 1
ATOM 1365 N N . PRO A 1 175 ? 3.794 -20.097 -14.311 1.00 34.97 175 PRO A N 1
ATOM 1366 C CA . PRO A 1 175 ? 4.252 -20.368 -15.678 1.00 34.97 175 PRO A CA 1
ATOM 1367 C C . PRO A 1 175 ? 5.772 -20.206 -15.875 1.00 34.97 175 PRO A C 1
ATOM 1369 O O . PRO A 1 175 ? 6.309 -20.745 -16.834 1.00 34.97 175 PRO A O 1
ATOM 1372 N N . ALA A 1 176 ? 6.478 -19.532 -14.956 1.00 40.78 176 ALA A N 1
ATOM 1373 C CA . ALA A 1 176 ? 7.942 -19.388 -14.979 1.00 40.78 176 ALA A CA 1
ATOM 1374 C C . ALA A 1 176 ? 8.704 -20.289 -13.974 1.00 40.78 176 ALA A C 1
ATOM 1376 O O . ALA A 1 176 ? 9.877 -20.049 -13.714 1.00 40.78 176 ALA A O 1
ATOM 1377 N N . GLY A 1 177 ? 8.060 -21.303 -13.374 1.00 30.09 177 GLY A N 1
ATOM 1378 C CA . GLY A 1 177 ? 8.768 -22.338 -12.597 1.00 30.09 177 GLY A CA 1
ATOM 1379 C C . GLY A 1 177 ? 9.197 -21.987 -11.159 1.00 30.09 177 GLY A C 1
ATOM 1380 O O . GLY A 1 177 ? 10.085 -22.642 -10.623 1.00 30.09 177 GLY A O 1
ATOM 1381 N N . CYS A 1 178 ? 8.584 -20.995 -10.505 1.00 36.06 178 CYS A N 1
ATOM 1382 C CA . CYS A 1 178 ? 8.871 -20.647 -9.104 1.00 36.06 178 CYS A CA 1
ATOM 1383 C C . CYS A 1 178 ? 7.911 -21.369 -8.135 1.00 36.06 178 CYS A C 1
ATOM 1385 O O . CYS A 1 178 ? 6.697 -21.309 -8.330 1.00 36.06 178 CYS A O 1
ATOM 1387 N N . THR A 1 179 ? 8.427 -22.016 -7.079 1.00 36.91 179 THR A N 1
ATOM 1388 C CA . THR A 1 179 ? 7.623 -22.728 -6.059 1.00 36.91 179 THR A CA 1
ATOM 1389 C C . THR A 1 179 ? 8.004 -22.331 -4.628 1.00 36.91 179 THR A C 1
ATOM 1391 O O . THR A 1 179 ? 9.183 -22.332 -4.283 1.00 36.91 179 THR A O 1
ATOM 1394 N N . GLY A 1 180 ? 7.004 -22.069 -3.779 1.00 37.62 180 GLY A N 1
ATOM 1395 C CA . GLY A 1 180 ? 7.117 -2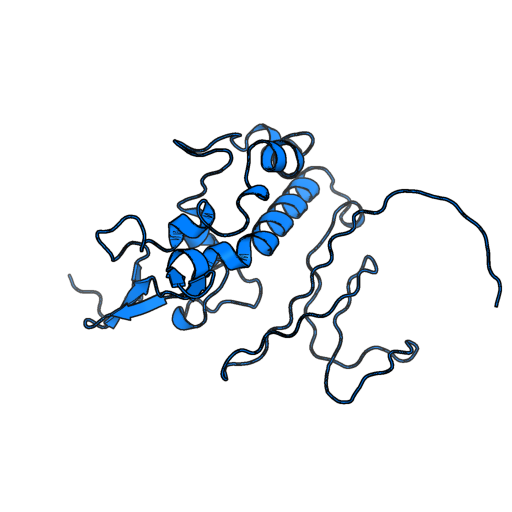1.854 -2.328 1.00 37.62 180 GLY A CA 1
ATOM 1396 C C . GLY A 1 180 ? 5.734 -21.947 -1.659 1.00 37.62 180 GLY A C 1
ATOM 1397 O O . GLY A 1 180 ? 4.729 -21.874 -2.354 1.00 37.62 180 GLY A O 1
ATOM 1398 N N . PHE A 1 181 ? 5.650 -22.138 -0.339 1.00 31.52 181 PHE A N 1
ATOM 1399 C CA . PHE A 1 181 ? 4.380 -22.245 0.405 1.00 31.52 181 PHE A CA 1
ATOM 1400 C C . PHE A 1 181 ? 4.449 -21.411 1.691 1.00 31.52 181 PHE A C 1
ATOM 1402 O O . PHE A 1 181 ? 5.462 -21.456 2.388 1.00 31.52 181 PHE A O 1
ATOM 1409 N N . LEU A 1 182 ? 3.380 -20.680 2.024 1.00 37.56 182 LEU A N 1
ATOM 1410 C CA . LEU A 1 182 ? 3.229 -20.001 3.315 1.00 37.56 182 LEU A CA 1
ATOM 1411 C C . LEU A 1 182 ? 1.824 -20.257 3.872 1.00 37.56 182 LEU A C 1
ATOM 1413 O O . LEU A 1 182 ? 0.831 -19.801 3.312 1.00 37.56 182 LEU A O 1
ATOM 1417 N N . GLY A 1 183 ? 1.749 -20.976 4.993 1.00 31.14 183 GLY A N 1
ATOM 1418 C CA . GLY A 1 183 ? 0.553 -21.040 5.829 1.00 31.14 183 GLY A CA 1
ATOM 1419 C C . GLY A 1 183 ? 0.649 -19.989 6.932 1.00 31.14 183 GLY A C 1
ATOM 1420 O O . GLY A 1 183 ? 1.665 -19.917 7.619 1.00 31.14 183 GLY A O 1
ATOM 1421 N N . SER A 1 184 ? -0.394 -19.180 7.119 1.00 37.31 184 SER A N 1
ATOM 1422 C CA . SER A 1 184 ? -0.549 -18.344 8.315 1.00 37.31 184 SER A CA 1
ATOM 1423 C C . SER A 1 184 ? -1.818 -18.770 9.052 1.00 37.31 184 SER A C 1
ATOM 1425 O O . SER A 1 184 ? -2.853 -19.005 8.430 1.00 37.31 184 SER A O 1
ATOM 1427 N N . GLY A 1 185 ? -1.716 -18.958 10.370 1.00 30.73 185 GLY A N 1
ATOM 1428 C CA . GLY A 1 185 ? -2.838 -19.330 11.229 1.00 30.73 185 GLY A CA 1
ATOM 1429 C C . GLY A 1 185 ? -3.746 -18.130 11.473 1.00 30.73 185 GLY A C 1
ATOM 1430 O O . GLY A 1 185 ? -3.497 -17.347 12.384 1.00 30.73 185 GLY A O 1
ATOM 1431 N N . TRP A 1 186 ? -4.781 -17.989 10.649 1.00 34.53 186 TRP A N 1
ATOM 1432 C CA . TRP A 1 186 ? -5.902 -17.080 10.891 1.00 34.53 186 TRP A CA 1
ATOM 1433 C C . TRP A 1 186 ? -6.967 -17.796 11.750 1.00 34.53 186 TRP A C 1
ATOM 1435 O O . TRP A 1 186 ? -7.245 -18.969 11.485 1.00 34.53 186 TRP A O 1
ATOM 1445 N N . PRO A 1 187 ? -7.593 -17.153 12.758 1.00 28.36 187 PRO A N 1
ATOM 1446 C CA . PRO A 1 187 ? -8.858 -17.642 13.324 1.00 28.36 187 PRO A CA 1
ATOM 1447 C C . PRO A 1 187 ? -9.971 -17.601 12.248 1.00 28.36 187 PRO A C 1
ATOM 1449 O O . PRO A 1 187 ? -9.805 -16.931 11.229 1.00 28.36 187 PRO A O 1
ATOM 1452 N N . PRO A 1 188 ? -11.063 -18.380 12.384 1.00 31.98 188 PRO A N 1
ATOM 1453 C CA . PRO A 1 188 ? -11.687 -19.069 11.260 1.00 31.98 188 PRO A CA 1
ATOM 1454 C C . PRO A 1 188 ? -12.466 -18.122 10.342 1.00 31.98 188 PRO A C 1
ATOM 1456 O O . PRO A 1 188 ? -13.644 -17.859 10.550 1.00 31.98 188 PRO A O 1
ATOM 1459 N N . ALA A 1 189 ? -11.816 -17.685 9.270 1.00 28.30 189 ALA A N 1
ATOM 1460 C CA . ALA A 1 189 ? -12.464 -17.273 8.036 1.00 28.30 189 ALA A CA 1
ATOM 1461 C C . ALA A 1 189 ? -11.539 -17.654 6.869 1.00 28.30 189 ALA A C 1
ATOM 1463 O O . ALA A 1 189 ? -10.547 -16.995 6.598 1.00 28.30 189 ALA A O 1
ATOM 1464 N N . HIS A 1 190 ? -11.842 -18.807 6.266 1.00 26.45 190 HIS A N 1
ATOM 1465 C CA . HIS A 1 190 ? -11.471 -19.272 4.923 1.00 26.45 190 HIS A CA 1
ATOM 1466 C C . HIS A 1 190 ? -10.063 -18.924 4.389 1.00 26.45 190 HIS A C 1
ATOM 1468 O O . HIS A 1 190 ? -9.784 -17.825 3.927 1.00 26.45 190 HIS A O 1
ATOM 1474 N N . CYS A 1 191 ? -9.199 -19.946 4.353 1.00 22.62 191 CYS A N 1
ATOM 1475 C CA . CYS A 1 191 ? -7.837 -19.909 3.821 1.00 22.62 191 CYS A CA 1
ATOM 1476 C C . CYS A 1 191 ? -7.736 -19.299 2.408 1.00 22.62 191 CYS A C 1
ATOM 1478 O O . CYS A 1 191 ? -8.249 -19.875 1.446 1.00 22.62 191 CYS A O 1
ATOM 1480 N N . ALA A 1 192 ? -6.963 -18.220 2.268 1.00 25.08 192 ALA A N 1
ATOM 1481 C CA . ALA A 1 192 ? -6.397 -17.772 0.998 1.00 25.08 192 ALA A CA 1
ATOM 1482 C C . ALA A 1 192 ? -4.874 -18.001 1.020 1.00 25.08 192 ALA A C 1
ATOM 1484 O O . ALA A 1 192 ? -4.160 -17.477 1.874 1.00 25.08 192 ALA A O 1
ATOM 1485 N N . LEU A 1 193 ? -4.388 -18.845 0.104 1.00 29.33 193 LEU A N 1
ATOM 1486 C CA . LEU A 1 193 ? -2.981 -19.218 -0.058 1.00 29.33 193 LEU A CA 1
ATOM 1487 C C . LEU A 1 193 ? -2.342 -18.316 -1.124 1.00 29.33 193 LEU A C 1
ATOM 1489 O O . LEU A 1 193 ? -2.720 -18.394 -2.291 1.00 29.33 193 LEU A O 1
ATOM 1493 N N . VAL A 1 194 ? -1.361 -17.493 -0.744 1.00 28.81 194 VAL A N 1
ATOM 1494 C CA . VAL A 1 194 ? -0.580 -16.654 -1.672 1.00 28.81 194 VAL A CA 1
ATOM 1495 C C . VAL A 1 194 ? 0.907 -16.975 -1.514 1.00 28.81 194 VAL A C 1
ATOM 1497 O O . VAL A 1 194 ? 1.434 -16.998 -0.404 1.00 28.81 194 VAL A O 1
ATOM 1500 N N . VAL A 1 195 ? 1.578 -17.247 -2.636 1.00 35.56 195 VAL A N 1
ATOM 1501 C CA . VAL A 1 195 ? 2.991 -17.652 -2.720 1.00 35.56 195 VAL A CA 1
ATOM 1502 C C . VAL A 1 195 ? 3.827 -16.504 -3.289 1.00 35.56 195 VAL A C 1
ATOM 1504 O O . VAL A 1 195 ? 3.476 -15.976 -4.339 1.00 35.56 195 VAL A O 1
ATOM 1507 N N . LEU A 1 196 ? 4.959 -16.167 -2.659 1.00 27.70 196 LEU A N 1
ATOM 1508 C CA . LEU A 1 196 ? 6.032 -15.347 -3.242 1.00 27.70 196 LEU A CA 1
ATOM 1509 C C . LEU A 1 196 ? 7.401 -15.951 -2.890 1.00 27.70 196 LEU A C 1
ATOM 1511 O O . LEU A 1 196 ? 7.599 -16.403 -1.763 1.00 27.70 196 LEU A O 1
ATOM 1515 N N . SER A 1 197 ? 8.360 -15.912 -3.821 1.00 30.27 197 SER A N 1
ATOM 1516 C CA . SER A 1 197 ? 9.775 -16.198 -3.542 1.00 30.27 197 SER A CA 1
ATOM 1517 C C . SER A 1 197 ? 10.681 -15.091 -4.078 1.00 30.27 197 SER A C 1
ATOM 1519 O O . SER A 1 197 ? 10.606 -14.743 -5.256 1.00 30.27 197 SER A O 1
ATOM 1521 N N . SER A 1 198 ? 11.579 -14.597 -3.226 1.00 34.38 198 SER A N 1
ATOM 1522 C CA . SER A 1 198 ? 12.688 -13.707 -3.575 1.00 34.38 198 SER A CA 1
ATOM 1523 C C . SER A 1 198 ? 13.821 -14.508 -4.226 1.00 34.38 198 SER A C 1
ATOM 1525 O O . SER A 1 198 ? 14.412 -15.375 -3.587 1.00 34.38 198 SER A O 1
ATOM 1527 N N . GLY A 1 199 ? 14.139 -14.224 -5.490 1.00 28.61 199 GLY A N 1
ATOM 1528 C CA . GLY A 1 199 ? 15.261 -14.835 -6.206 1.00 28.61 199 GLY A CA 1
ATOM 1529 C C . GLY A 1 199 ? 16.463 -13.899 -6.287 1.00 28.61 199 GLY A C 1
ATOM 1530 O O . GLY A 1 199 ? 16.607 -13.168 -7.260 1.00 28.61 199 GLY A O 1
ATOM 1531 N N . LEU A 1 200 ? 17.346 -13.937 -5.285 1.00 28.12 200 LEU A N 1
ATOM 1532 C CA . LEU A 1 200 ? 18.720 -13.447 -5.411 1.00 28.12 200 LEU A CA 1
ATOM 1533 C C . LEU A 1 200 ? 19.577 -14.628 -5.899 1.00 28.12 200 LEU A C 1
ATOM 1535 O O . LEU A 1 200 ? 20.000 -15.454 -5.095 1.00 28.12 200 LEU A O 1
ATOM 1539 N N . GLN A 1 201 ? 19.811 -14.756 -7.207 1.00 28.09 201 GLN A N 1
ATOM 1540 C CA . GLN A 1 201 ? 20.772 -15.733 -7.734 1.00 28.09 201 GLN A CA 1
ATOM 1541 C C . GLN A 1 201 ? 22.109 -15.046 -8.015 1.00 28.09 201 GLN A C 1
ATOM 1543 O O . GLN A 1 201 ? 22.320 -14.427 -9.056 1.00 28.09 201 GLN A O 1
ATOM 1548 N N . LEU A 1 202 ? 23.025 -15.181 -7.052 1.00 26.72 202 LEU A N 1
ATOM 1549 C CA . LEU A 1 202 ? 24.457 -15.071 -7.298 1.00 26.72 202 LEU A CA 1
ATOM 1550 C C . LEU A 1 202 ? 24.885 -16.229 -8.208 1.00 26.72 202 LEU A C 1
ATOM 1552 O O . LEU A 1 202 ? 24.563 -17.393 -7.980 1.00 26.72 202 LEU A O 1
ATOM 1556 N N . SER A 1 203 ? 25.594 -15.866 -9.265 1.00 30.14 203 SER A N 1
ATOM 1557 C CA . SER A 1 203 ? 26.148 -16.725 -10.301 1.00 30.14 203 SER A CA 1
ATOM 1558 C C . SER A 1 203 ? 27.169 -17.734 -9.763 1.00 30.14 203 SER A C 1
ATOM 1560 O O . SER A 1 203 ? 28.027 -17.353 -8.967 1.00 30.14 203 SER A O 1
ATOM 1562 N N . ARG A 1 204 ? 27.133 -18.986 -10.266 1.00 27.84 204 ARG A N 1
ATOM 1563 C CA . ARG A 1 204 ? 28.302 -19.822 -10.659 1.00 27.84 204 ARG A CA 1
ATOM 1564 C C . ARG A 1 204 ? 27.895 -21.214 -11.211 1.00 27.84 204 ARG A C 1
ATOM 1566 O O . ARG A 1 204 ? 26.719 -21.547 -11.133 1.00 27.84 204 ARG A O 1
ATOM 1573 N N . PRO A 1 205 ? 28.796 -21.944 -11.913 1.00 30.58 205 PRO A N 1
ATOM 1574 C CA . PRO A 1 205 ? 28.574 -22.346 -13.302 1.00 30.58 205 PRO A CA 1
ATOM 1575 C C . PRO A 1 205 ? 28.204 -23.824 -13.499 1.00 30.58 205 PRO A C 1
ATOM 1577 O O . PRO A 1 205 ? 28.274 -24.645 -12.590 1.00 30.58 205 PRO A O 1
ATOM 1580 N N . ALA A 1 206 ? 27.846 -24.121 -14.749 1.00 33.62 206 ALA A N 1
ATOM 1581 C CA . ALA A 1 206 ? 27.455 -25.413 -15.291 1.00 33.62 206 ALA A CA 1
ATOM 1582 C C . ALA A 1 206 ? 28.414 -26.574 -14.960 1.00 33.62 206 ALA A C 1
ATOM 1584 O O . ALA A 1 206 ? 29.623 -26.487 -15.173 1.00 33.62 206 ALA A O 1
ATOM 1585 N N . GLY A 1 207 ? 27.827 -27.696 -14.543 1.00 28.34 207 GLY A N 1
ATOM 1586 C CA . GLY A 1 207 ? 28.458 -29.009 -14.443 1.00 28.34 207 GLY A CA 1
ATOM 1587 C C . GLY A 1 207 ? 27.367 -30.075 -14.361 1.00 28.34 207 GLY A C 1
ATOM 1588 O O . GLY A 1 207 ? 26.520 -30.025 -13.479 1.00 28.34 207 GLY A O 1
ATOM 1589 N N . ALA A 1 208 ? 27.332 -30.962 -15.350 1.00 29.89 208 ALA A N 1
ATOM 1590 C CA . ALA A 1 208 ? 26.250 -31.895 -15.643 1.00 29.89 208 ALA A CA 1
ATOM 1591 C C . ALA A 1 208 ? 26.101 -33.040 -14.626 1.00 29.89 208 ALA A C 1
ATOM 1593 O O . ALA A 1 208 ? 27.102 -33.536 -14.121 1.00 29.89 208 ALA A O 1
ATOM 1594 N N . CYS A 1 209 ? 24.878 -33.562 -14.474 1.00 26.48 209 CYS A N 1
ATOM 1595 C CA . CYS A 1 209 ? 24.647 -34.956 -14.084 1.00 26.48 209 CYS A CA 1
ATOM 1596 C C . CYS A 1 209 ? 23.546 -35.576 -14.955 1.00 26.48 209 CYS A C 1
ATOM 1598 O O . CYS A 1 209 ? 22.500 -34.973 -15.191 1.00 26.48 209 CYS A O 1
ATOM 1600 N N . ARG A 1 210 ? 23.852 -36.770 -15.472 1.00 29.31 210 ARG A N 1
ATOM 1601 C CA . ARG A 1 210 ? 22.969 -37.676 -16.212 1.00 29.31 210 ARG A CA 1
ATOM 1602 C C . ARG A 1 210 ? 22.275 -38.629 -15.234 1.00 29.31 210 ARG A C 1
ATOM 1604 O O . ARG A 1 210 ? 22.918 -39.021 -14.267 1.00 29.31 210 ARG A O 1
ATOM 1611 N N . CYS A 1 211 ? 21.069 -39.037 -15.640 1.00 38.03 211 CYS A N 1
ATOM 1612 C CA . CYS A 1 211 ? 20.181 -40.088 -15.122 1.00 38.03 211 CYS A CA 1
ATOM 1613 C C . CYS A 1 211 ? 19.763 -39.968 -13.654 1.00 38.03 211 CYS A C 1
ATOM 1615 O O . CYS A 1 211 ? 20.583 -40.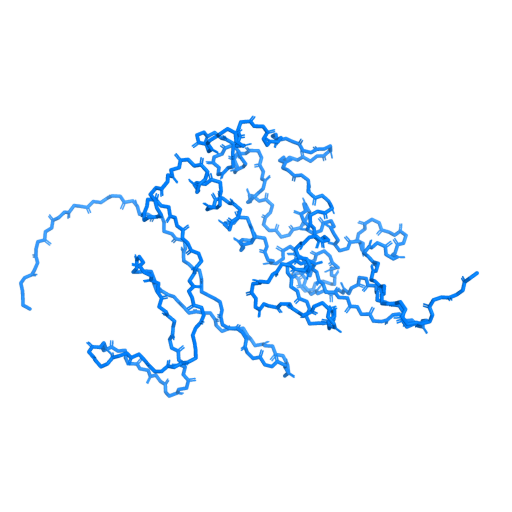274 -12.766 1.00 38.03 211 CYS A O 1
#

pLDDT: mean 74.86, std 26.5, range [22.62, 97.12]

Foldseek 3Di:
DDDPPDADADQPPDPDPQQRQLQLLQDDDPNVLFALVNLCVQQAPLLAPRNVVPDSDDPPHGGYRCSVVLVVQQPDPPPQHDVVQQQSAGQSFHWDQDPVGHTYQDWDDDPNDTGSNCSNNVCSVPVSVVNSQVSNVNNDPDPVVTADFFDDDDDADDPDDDDPDPPDDHATDDPVDDDDWDDDDDDDDDDDTGDDDDDPDDDDDDDDDDD

Sequence (211 aa):
MSFPELFYSYAGSCSHRSCQSFRGQYLTGDTSLQNRHWIDANVRKNHGLLGALSPRNGNGVNGMKEGDTPSFLFVYNNGLMNPEHPEWGGWGGRFEKDREGYFTDAADLLDGSSDERHTISRWRPFFQHEFAARMDWCRTANRDSANHPPLAGRGQPPAGYCAALPAGAAGSHHPAGCTGFLGSGWPPAHCALVVLSSGLQLSRPAGACRC

Radius of gyration: 20.19 Å; chains: 1; bounding box: 59×55×45 Å

Secondary structure (DSSP, 8-state):
---TT---EETT-SSSTTS-GGGGGTSSS-GGGGSHHHHIIIIITTSHHHHHHS-S--TTSSS---TTHHHHHTS--SSS--TT-GGG--TT--EEE-TTS-EEE--EEETTEEETTHHHHTTHHHHHHHHHHHHHHTT-S-GGGS--PPBP--SPPPTT----PPTT----B-TT----------SSS----------------------